Protein AF-A0A9R1PZM8-F1 (afdb_monomer)

Mean predicted aligned error: 14.36 Å

Organism: Triticum turgidum subsp. durum (NCBI:txid4567)

Sequence (333 aa):
MCWVMAWSGLAPRVSGGEEGGKGEPVLLPDVSHLVLSALVSAGAVADDEGVWGWEVSGAGKGVSVQEFTSWVISTVPGLGNCLSRYVQDRFRSSEVDPAKESSVSTGNTTFDTSDAYLLTRGRAWSISLSVRNTLSEKFLSASVIGMDTEDLLYRSSLHGKGLSRFWSCVEGYKGPALILLSAFSNSGSENVDAGRKWGIGVLTEDGFENKDTFYGSSGFLCATYPIFRMLLPSGKEKNIMYCHLHTQLKTYEATPKPLGLAFGGSIGNERIFIDEDFSKVTVRHHAVDKTYQNGSLIPNQIDLAAFGNWEDSPEKMMMDMVSDPNKARREER

Secondary structure (DSSP, 8-state):
-HHHHHHHHHS-------S---PPP--PPP-HHHHHHHHHHTTSS-SHHHHHS--TTS---PPPHHHHHHHHHHH-THHHHHHHHHHHHHHHHHHS-S---------------TT--SS-HHHHHHHHHH--STHHHHHHHHHHH---GGG----HHHH-SSHHHHHHHHTT--S-EEEEEEEE---SSS-GGG--EEEEEEEESS----EEEEE-S-EEEEEEESS-EEE-B-SS----EEEE---S--PPPSSPPPPEEEEEEETTEEEEEEETTSS-EEE--GGG-SSB-S--SSTT---TTTTTTGGG-HHHHHHHHHH-TTSS-----

pLDDT: mean 71.75, std 19.59, range [30.05, 96.0]

InterPro domains:
  IPR006571 TLDc domain [PF07534] (147-299)
  IPR006571 TLDc domain [SM00584] (126-308)

Foldseek 3Di:
DLLVLVCVLVDDPPPDDDDDDDDDDDDDFDQQQVLLQLCVQQCQQPALVSLLPDDPPDDTDDDDPVSSVVCCVVFQVQVVVSVVVSVVSVVVVVVDDPDDDDDDDDDDDDDDDDPPDLLTLNLLQSVLRRDDDPCSVVSPVCSRRNDDPVLDQDDCVVQNFFDVSSCVRQPPPFAKDKDKDKDFDPDVDPPPVPTDIWMKMKIFGTGADADLAADGDFMWIWTRPPHTGIWGFLPPDRRAKHAHADDPDDDDDPDDFFHFIAGFADGVQGCWTAHGRSPDIDHAACVRGNGIDHDDNDRPNDPCVVVVPVVPDVVVVVVCCVVDVPPPDDDDD

Structure (mmCIF, N/CA/C/O backbone):
data_AF-A0A9R1PZM8-F1
#
_entry.id   AF-A0A9R1PZM8-F1
#
loop_
_atom_site.group_PDB
_atom_site.id
_atom_site.type_symbol
_atom_site.label_atom_id
_atom_site.label_alt_id
_atom_site.label_comp_id
_atom_site.label_asym_id
_atom_site.label_entity_id
_atom_site.label_seq_id
_atom_site.pdbx_PDB_ins_code
_atom_site.Cartn_x
_atom_site.Cartn_y
_atom_site.Cartn_z
_atom_site.occupancy
_atom_site.B_iso_or_equiv
_atom_site.auth_seq_id
_atom_site.auth_comp_id
_atom_site.auth_asym_id
_atom_site.auth_atom_id
_atom_site.pdbx_PDB_model_num
ATOM 1 N N . MET A 1 1 ? 16.767 3.867 -14.899 1.00 47.88 1 MET A N 1
ATOM 2 C CA . MET A 1 1 ? 16.846 5.298 -15.276 1.00 47.88 1 MET A CA 1
ATOM 3 C C . MET A 1 1 ? 16.933 6.184 -14.035 1.00 47.88 1 MET A C 1
ATOM 5 O O . MET A 1 1 ? 18.047 6.498 -13.668 1.00 47.88 1 MET A O 1
ATOM 9 N N . CYS A 1 2 ? 15.851 6.532 -13.320 1.00 48.88 2 CYS A N 1
ATOM 10 C CA . CYS A 1 2 ? 15.901 7.526 -12.220 1.00 48.88 2 CYS A CA 1
ATOM 11 C C . CYS A 1 2 ? 16.798 7.160 -11.037 1.00 48.88 2 CYS A C 1
ATOM 13 O O . CYS A 1 2 ? 17.415 8.041 -10.455 1.00 48.88 2 CYS A O 1
ATOM 15 N N . TRP A 1 3 ? 16.925 5.870 -10.734 1.00 48.16 3 TRP A N 1
ATOM 16 C CA . TRP A 1 3 ? 17.871 5.395 -9.731 1.00 48.16 3 TRP A CA 1
ATOM 17 C C . TRP A 1 3 ? 19.327 5.511 -10.200 1.00 48.16 3 TRP A C 1
ATOM 19 O O . TRP A 1 3 ? 20.117 6.127 -9.507 1.00 48.16 3 TRP A O 1
ATOM 29 N N . VAL A 1 4 ? 19.667 5.037 -11.411 1.00 52.88 4 VAL A N 1
ATOM 30 C CA . VAL A 1 4 ? 21.004 5.225 -12.033 1.00 52.88 4 VAL A CA 1
ATOM 31 C C . VAL A 1 4 ? 21.375 6.707 -12.073 1.00 52.88 4 VAL A C 1
ATOM 33 O O . VAL A 1 4 ? 22.506 7.089 -11.798 1.00 52.88 4 VAL A O 1
ATOM 36 N N . MET A 1 5 ? 20.384 7.540 -12.368 1.00 53.31 5 MET A N 1
ATOM 37 C CA . MET A 1 5 ? 20.487 8.985 -12.413 1.00 53.31 5 MET A CA 1
ATOM 38 C C . MET A 1 5 ? 20.754 9.606 -11.027 1.00 53.31 5 MET A C 1
ATOM 40 O O . MET A 1 5 ? 21.724 10.348 -10.892 1.00 53.31 5 MET A O 1
ATOM 44 N N . ALA A 1 6 ? 19.989 9.243 -9.991 1.00 50.91 6 ALA A N 1
ATOM 45 C CA . ALA A 1 6 ? 20.224 9.675 -8.607 1.00 50.91 6 ALA A CA 1
ATOM 46 C C . ALA A 1 6 ? 21.574 9.177 -8.061 1.00 50.91 6 ALA A C 1
ATOM 48 O O . ALA A 1 6 ? 22.332 9.946 -7.478 1.00 50.91 6 ALA A O 1
ATOM 49 N N . TRP A 1 7 ? 21.922 7.914 -8.323 1.00 50.91 7 TRP A N 1
ATOM 50 C CA . TRP A 1 7 ? 23.199 7.317 -7.927 1.00 50.91 7 TRP A CA 1
ATOM 51 C C . TRP A 1 7 ? 24.385 8.004 -8.601 1.00 50.91 7 TRP A C 1
ATOM 53 O O . TRP A 1 7 ? 25.382 8.282 -7.952 1.00 50.91 7 TRP A O 1
ATOM 63 N N . SER A 1 8 ? 24.280 8.347 -9.887 1.00 51.22 8 SER A N 1
ATOM 64 C CA . SER A 1 8 ? 25.345 9.075 -10.589 1.00 51.22 8 SER A CA 1
ATOM 65 C C . SER A 1 8 ? 25.492 10.544 -10.167 1.00 51.22 8 SER A C 1
ATOM 67 O O . SER A 1 8 ? 26.524 11.145 -10.459 1.00 51.22 8 SER A O 1
ATOM 69 N N . GLY A 1 9 ? 24.481 11.118 -9.502 1.00 47.72 9 GLY A N 1
ATOM 70 C CA . GLY A 1 9 ? 24.574 12.420 -8.834 1.00 47.72 9 GLY A CA 1
ATOM 71 C C . GLY A 1 9 ? 25.148 12.332 -7.414 1.00 47.72 9 GLY A C 1
ATOM 72 O O . GLY A 1 9 ? 25.795 13.272 -6.968 1.00 47.72 9 GLY A O 1
ATOM 73 N N . LEU A 1 10 ? 24.942 11.202 -6.725 1.00 46.09 10 LEU A N 1
ATOM 74 C CA . LEU A 1 10 ? 25.395 10.947 -5.348 1.00 46.09 10 LEU A CA 1
ATOM 75 C C . LEU A 1 10 ? 26.778 10.281 -5.253 1.00 46.09 10 LEU A C 1
ATOM 77 O O . LEU A 1 10 ? 27.426 10.368 -4.212 1.00 46.09 10 LEU A O 1
ATOM 81 N N . ALA A 1 11 ? 27.233 9.596 -6.302 1.00 44.19 11 ALA A N 1
ATOM 82 C CA . ALA A 1 11 ? 28.528 8.929 -6.305 1.00 44.19 11 ALA A CA 1
ATOM 83 C C . ALA A 1 11 ? 29.663 9.972 -6.298 1.00 44.19 11 ALA A C 1
ATOM 85 O O . ALA A 1 11 ? 29.703 10.826 -7.193 1.00 44.19 11 ALA A O 1
ATOM 86 N N . PRO A 1 12 ? 30.627 9.897 -5.357 1.00 41.94 12 PRO A N 1
ATOM 87 C CA . PRO A 1 12 ? 31.862 10.658 -5.470 1.00 41.94 12 PRO A CA 1
ATOM 88 C C . PRO A 1 12 ? 32.489 10.317 -6.818 1.00 41.94 12 PRO A C 1
ATOM 90 O O . PRO A 1 12 ? 32.589 9.138 -7.170 1.00 41.94 12 PRO A O 1
ATOM 93 N N . ARG A 1 13 ? 32.890 11.329 -7.597 1.00 43.88 13 ARG A N 1
ATOM 94 C CA . ARG A 1 13 ? 33.673 11.093 -8.812 1.00 43.88 13 ARG A CA 1
ATOM 95 C C . ARG A 1 13 ? 34.907 10.299 -8.390 1.00 43.88 13 ARG A C 1
ATOM 97 O O . ARG A 1 13 ? 35.816 10.866 -7.793 1.00 43.88 13 ARG A O 1
ATOM 104 N N . VAL A 1 14 ? 34.930 8.999 -8.677 1.00 38.12 14 VAL A N 1
ATOM 105 C CA . VAL A 1 14 ? 36.153 8.203 -8.615 1.00 38.12 14 VAL A CA 1
ATOM 106 C C . VAL A 1 14 ? 37.028 8.759 -9.730 1.00 38.12 14 VAL A C 1
ATOM 108 O O . VAL A 1 14 ? 36.908 8.380 -10.894 1.00 38.12 14 VAL A O 1
ATOM 111 N N . SER A 1 15 ? 37.818 9.778 -9.397 1.00 34.88 15 SER A N 1
ATOM 112 C CA . SER A 1 15 ? 38.876 10.274 -10.258 1.00 34.88 15 SER A CA 1
ATOM 113 C C . SER A 1 15 ? 39.842 9.119 -10.456 1.00 34.88 15 SER A C 1
ATOM 115 O O . SER A 1 15 ? 40.374 8.590 -9.480 1.00 34.88 15 SER A O 1
ATOM 117 N N . GLY A 1 16 ? 39.999 8.698 -11.710 1.00 40.53 16 GLY A N 1
ATOM 118 C CA . GLY A 1 16 ? 40.893 7.616 -12.087 1.00 40.53 16 GLY A CA 1
ATOM 119 C C . GLY A 1 16 ? 42.282 7.817 -11.488 1.00 40.53 16 GLY A C 1
ATOM 120 O O . GLY A 1 16 ? 42.862 8.895 -11.594 1.00 40.53 16 GLY A O 1
ATOM 121 N N . GLY A 1 17 ? 42.777 6.767 -10.845 1.00 32.06 17 GLY A N 1
ATOM 122 C CA . GLY A 1 17 ? 44.065 6.761 -10.176 1.00 32.06 17 GLY A CA 1
ATOM 123 C C . GLY A 1 17 ? 44.307 5.420 -9.501 1.00 32.06 17 GLY A C 1
ATOM 124 O O . GLY A 1 17 ? 44.038 5.273 -8.319 1.00 32.06 17 GLY A O 1
ATOM 125 N N . GLU A 1 18 ? 44.825 4.493 -10.300 1.00 33.50 18 GLU A N 1
ATOM 126 C CA . GLU A 1 18 ? 45.630 3.334 -9.902 1.00 33.50 18 GLU A CA 1
ATOM 127 C C . GLU A 1 18 ? 44.960 2.087 -9.300 1.00 33.50 18 GLU A C 1
ATOM 129 O O . GLU A 1 18 ? 43.907 2.077 -8.668 1.00 33.50 18 GLU A O 1
ATOM 134 N N . GLU A 1 19 ? 45.615 0.989 -9.662 1.00 42.97 19 GLU A N 1
ATOM 135 C CA . GLU A 1 19 ? 45.265 -0.415 -9.561 1.00 42.97 19 GLU A CA 1
ATOM 136 C C . GLU A 1 19 ? 45.014 -0.884 -8.121 1.00 42.97 19 GLU A C 1
ATOM 138 O O . GLU A 1 19 ? 45.763 -0.565 -7.202 1.00 42.97 19 GLU A O 1
ATOM 143 N N . GLY A 1 20 ? 44.014 -1.756 -7.944 1.00 37.19 20 GLY A N 1
ATOM 144 C CA . GLY A 1 20 ? 43.933 -2.617 -6.760 1.00 37.19 20 GLY A CA 1
ATOM 145 C C . GLY A 1 20 ? 42.843 -2.271 -5.747 1.00 37.19 20 GLY A C 1
ATOM 146 O O . GLY A 1 20 ? 43.122 -2.083 -4.570 1.00 37.19 20 GLY A O 1
ATOM 147 N N . GLY A 1 21 ? 41.576 -2.287 -6.157 1.00 32.31 21 GLY A N 1
ATOM 148 C CA . GLY A 1 21 ? 40.455 -2.310 -5.218 1.00 32.31 21 GLY A CA 1
ATOM 149 C C . GLY A 1 21 ? 39.242 -2.961 -5.859 1.00 32.31 21 GLY A C 1
ATOM 150 O O . GLY A 1 21 ? 38.737 -2.462 -6.860 1.00 32.31 21 GLY A O 1
ATOM 151 N N . LYS A 1 22 ? 38.781 -4.096 -5.319 1.00 37.44 22 LYS A N 1
ATOM 152 C CA . LYS A 1 22 ? 37.496 -4.703 -5.691 1.00 37.44 22 LYS A CA 1
ATOM 153 C C . LYS A 1 22 ? 36.395 -3.677 -5.406 1.00 37.44 22 LYS A C 1
ATOM 155 O O . LYS A 1 22 ? 35.986 -3.540 -4.259 1.00 37.44 22 LYS A O 1
ATOM 160 N N . GLY A 1 23 ? 35.963 -2.939 -6.426 1.00 39.03 23 GLY A N 1
ATOM 161 C CA . GLY A 1 23 ? 34.798 -2.068 -6.322 1.00 39.03 23 GLY A CA 1
ATOM 162 C C . GLY A 1 23 ? 33.595 -2.906 -5.900 1.00 39.03 23 GLY A C 1
ATOM 163 O O . GLY A 1 23 ? 33.345 -3.958 -6.495 1.00 39.03 23 GLY A O 1
ATOM 164 N N . GLU A 1 24 ? 32.898 -2.485 -4.844 1.00 41.06 24 GLU A N 1
ATOM 165 C CA . GLU A 1 24 ? 31.674 -3.158 -4.415 1.00 41.06 24 GLU A CA 1
ATOM 166 C C . GLU A 1 24 ? 30.661 -3.194 -5.573 1.00 41.06 24 GLU A C 1
ATOM 168 O O . GLU A 1 24 ? 30.535 -2.213 -6.316 1.00 41.06 24 GLU A O 1
ATOM 173 N N . PRO A 1 25 ? 29.944 -4.315 -5.767 1.00 47.78 25 PRO A N 1
ATOM 174 C CA . PRO A 1 25 ? 28.960 -4.417 -6.830 1.00 47.78 25 PRO A CA 1
ATOM 175 C C . PRO A 1 25 ? 27.839 -3.400 -6.598 1.00 47.78 25 PRO A C 1
ATOM 177 O O . PRO A 1 25 ? 27.212 -3.360 -5.540 1.00 47.78 25 PRO A O 1
ATOM 180 N N . VAL A 1 26 ? 27.568 -2.584 -7.616 1.00 52.62 26 VAL A N 1
ATOM 181 C CA . VAL A 1 26 ? 26.428 -1.663 -7.630 1.00 52.62 26 VAL A CA 1
ATOM 182 C C . VAL A 1 26 ? 25.138 -2.489 -7.576 1.00 52.62 26 VAL A C 1
ATOM 184 O O . VAL A 1 26 ? 24.745 -3.109 -8.562 1.00 52.62 26 VAL A O 1
ATOM 187 N N . LEU A 1 27 ? 24.480 -2.513 -6.415 1.00 54.06 27 LEU A N 1
ATOM 188 C CA . LEU A 1 27 ? 23.208 -3.210 -6.200 1.00 54.06 27 LEU A CA 1
ATOM 189 C C . LEU A 1 27 ? 22.055 -2.410 -6.817 1.00 54.06 27 LEU A C 1
ATOM 191 O O . LEU A 1 27 ? 21.575 -1.440 -6.226 1.00 54.06 27 LEU A O 1
ATOM 195 N N . LEU A 1 28 ? 21.617 -2.824 -8.007 1.00 58.38 28 LEU A N 1
ATOM 196 C CA . LEU A 1 28 ? 20.450 -2.261 -8.685 1.00 58.38 28 LEU A CA 1
ATOM 197 C C . LEU A 1 28 ? 19.161 -2.636 -7.931 1.00 58.38 28 LEU A C 1
ATOM 199 O O . LEU A 1 28 ? 19.009 -3.791 -7.533 1.00 58.38 28 LEU A O 1
ATOM 203 N N . PRO A 1 29 ? 18.210 -1.702 -7.741 1.00 65.81 29 PRO A N 1
ATOM 204 C CA . PRO A 1 29 ? 16.920 -2.028 -7.156 1.00 65.81 29 PRO A CA 1
ATOM 205 C C . PRO A 1 29 ? 16.166 -2.975 -8.087 1.00 65.81 29 PRO A C 1
ATOM 207 O O . PRO A 1 29 ? 16.134 -2.765 -9.301 1.00 65.81 29 PRO A O 1
ATOM 210 N N . ASP A 1 30 ? 15.517 -3.981 -7.510 1.00 71.69 30 ASP A N 1
ATOM 211 C CA . ASP A 1 30 ? 14.616 -4.847 -8.259 1.00 71.69 30 ASP A CA 1
ATOM 212 C C . ASP A 1 30 ? 13.400 -4.043 -8.746 1.00 71.69 30 ASP A C 1
ATOM 214 O O . ASP A 1 30 ? 12.635 -3.494 -7.954 1.00 71.69 30 ASP A O 1
ATOM 218 N N . VAL A 1 31 ? 13.249 -3.935 -10.063 1.00 74.56 31 VAL A N 1
ATOM 219 C CA . VAL A 1 31 ? 12.146 -3.219 -10.724 1.00 74.56 31 VAL A CA 1
ATOM 220 C C . VAL A 1 31 ? 11.196 -4.171 -11.445 1.00 74.56 31 VAL A C 1
ATOM 222 O O . VAL A 1 31 ? 10.343 -3.722 -12.212 1.00 74.56 31 VAL A O 1
ATOM 225 N N . SER A 1 32 ? 11.330 -5.477 -11.209 1.00 75.75 32 SER A N 1
ATOM 226 C CA . SER A 1 32 ? 10.554 -6.523 -11.878 1.00 75.75 32 SER A CA 1
ATOM 227 C C . SER A 1 32 ? 9.051 -6.308 -11.720 1.00 75.75 32 SER A C 1
ATOM 229 O O . SER A 1 32 ? 8.307 -6.421 -12.689 1.00 75.75 32 SER A O 1
ATOM 231 N N . HIS A 1 33 ? 8.604 -5.877 -10.539 1.00 80.19 33 HIS A N 1
ATOM 232 C CA . HIS A 1 33 ? 7.199 -5.571 -10.249 1.00 80.19 33 HIS A CA 1
ATOM 233 C C . HIS A 1 33 ? 6.652 -4.379 -11.048 1.00 80.19 33 HIS A C 1
ATOM 235 O O . HIS A 1 33 ? 5.470 -4.369 -11.383 1.00 80.19 33 HIS A O 1
ATOM 241 N N . LEU A 1 34 ? 7.484 -3.388 -11.390 1.00 78.38 34 LEU A N 1
ATOM 242 C CA . LEU A 1 34 ? 7.092 -2.272 -12.263 1.00 78.38 34 LEU A CA 1
ATOM 243 C C . LEU A 1 34 ? 7.038 -2.693 -13.733 1.00 78.38 34 LEU A C 1
ATOM 245 O O . LEU A 1 34 ? 6.118 -2.306 -14.451 1.00 78.38 34 LEU A O 1
ATOM 249 N N . VAL A 1 35 ? 8.019 -3.482 -14.179 1.00 76.94 35 VAL A N 1
ATOM 250 C CA . VAL A 1 35 ? 8.056 -4.014 -15.549 1.00 76.94 35 VAL A CA 1
ATOM 251 C C . VAL A 1 35 ? 6.848 -4.917 -15.790 1.00 76.94 35 VAL A C 1
ATOM 253 O O . VAL A 1 35 ? 6.144 -4.745 -16.785 1.00 76.94 35 VAL A O 1
ATOM 256 N N . LEU A 1 36 ? 6.554 -5.809 -14.843 1.00 78.62 36 LEU A N 1
ATOM 257 C CA . LEU A 1 36 ? 5.384 -6.675 -14.883 1.00 78.62 36 LEU A CA 1
ATOM 258 C C . LEU A 1 36 ? 4.082 -5.866 -14.887 1.00 78.62 36 LEU A C 1
ATOM 260 O O . LEU A 1 36 ? 3.194 -6.153 -15.684 1.00 78.62 36 LEU A O 1
ATOM 264 N N . SER A 1 37 ? 3.976 -4.801 -14.084 1.00 82.00 37 SER A N 1
ATOM 265 C CA . SER A 1 37 ? 2.813 -3.903 -14.143 1.00 82.00 37 SER A CA 1
ATOM 266 C C . SER A 1 37 ? 2.611 -3.257 -15.510 1.00 82.00 37 SER A C 1
ATOM 268 O O . SER A 1 37 ? 1.472 -3.153 -15.970 1.00 82.00 37 SER A O 1
ATOM 270 N N . ALA A 1 38 ? 3.690 -2.822 -16.164 1.00 78.44 38 ALA A N 1
ATOM 271 C CA . ALA A 1 38 ? 3.611 -2.235 -17.496 1.00 78.44 38 ALA A CA 1
ATOM 272 C C . ALA A 1 38 ? 3.176 -3.273 -18.544 1.00 78.44 38 ALA A C 1
ATOM 274 O O . ALA A 1 38 ? 2.326 -2.977 -19.381 1.00 78.44 38 ALA A O 1
ATOM 275 N N . LEU A 1 39 ? 3.703 -4.500 -18.459 1.00 76.94 39 LEU A N 1
ATOM 276 C CA . LEU A 1 39 ? 3.314 -5.629 -19.311 1.00 76.94 39 LEU A CA 1
ATOM 277 C C . LEU A 1 39 ? 1.829 -5.985 -19.154 1.00 76.94 39 LEU A C 1
ATOM 279 O O . LEU A 1 39 ? 1.123 -6.122 -20.153 1.00 76.94 39 LEU A O 1
ATOM 283 N N . VAL A 1 40 ? 1.343 -6.080 -17.913 1.00 80.06 40 VAL A N 1
ATOM 284 C CA . VAL A 1 40 ? -0.076 -6.329 -17.612 1.00 80.06 40 VAL A CA 1
ATOM 285 C C . VAL A 1 40 ? -0.946 -5.197 -18.162 1.00 80.06 40 VAL A C 1
ATOM 287 O O . VAL A 1 40 ? -1.962 -5.452 -18.802 1.00 80.06 40 VAL A O 1
ATOM 290 N N . SER A 1 41 ? -0.539 -3.935 -17.988 1.00 78.50 41 SER A N 1
ATOM 291 C CA . SER A 1 41 ? -1.303 -2.796 -18.512 1.00 78.50 41 SER A CA 1
ATOM 292 C C . SER A 1 41 ? -1.323 -2.718 -20.040 1.00 78.50 41 SER A C 1
ATOM 294 O O . SER A 1 41 ? -2.271 -2.166 -20.594 1.00 78.50 41 SER A O 1
ATOM 296 N N . ALA A 1 42 ? -0.294 -3.232 -20.713 1.00 73.94 42 ALA A N 1
ATOM 297 C CA . ALA A 1 42 ? -0.226 -3.313 -22.170 1.00 73.94 42 ALA A CA 1
ATOM 298 C C . ALA A 1 42 ? -0.962 -4.546 -22.737 1.00 73.94 42 ALA A C 1
ATOM 300 O O . ALA A 1 42 ? -0.970 -4.753 -23.948 1.00 73.94 42 ALA A O 1
ATOM 301 N N . GLY A 1 43 ? -1.548 -5.394 -21.881 1.00 73.00 43 GLY A N 1
ATOM 302 C CA . GLY A 1 43 ? -2.177 -6.652 -22.293 1.00 73.00 43 GLY A CA 1
ATOM 303 C C . GLY A 1 43 ? -1.182 -7.699 -22.808 1.00 73.00 43 GLY A C 1
ATOM 304 O O . GLY A 1 43 ? -1.579 -8.644 -23.485 1.00 73.00 43 GLY A O 1
ATOM 305 N N . ALA A 1 44 ? 0.114 -7.534 -22.521 1.00 69.44 44 ALA A N 1
ATOM 306 C CA . ALA A 1 44 ? 1.153 -8.497 -22.882 1.00 69.44 44 ALA A CA 1
ATOM 307 C C . ALA A 1 44 ? 1.161 -9.722 -21.951 1.00 69.44 44 ALA A C 1
ATOM 309 O O . ALA A 1 44 ? 1.588 -10.799 -22.360 1.00 69.44 44 ALA A O 1
ATOM 310 N N . VAL A 1 45 ? 0.664 -9.554 -20.722 1.00 66.25 45 VAL A N 1
ATOM 311 C CA . VAL A 1 45 ? 0.355 -10.634 -19.777 1.00 66.25 45 VAL A CA 1
ATOM 312 C C . VAL A 1 45 ? -1.164 -10.678 -19.647 1.00 66.25 45 VAL A C 1
ATOM 314 O O . VAL A 1 45 ? -1.767 -9.729 -19.148 1.00 66.25 45 VAL A O 1
ATOM 317 N N . ALA A 1 46 ? -1.766 -11.729 -20.205 1.00 59.56 46 ALA A N 1
ATOM 318 C CA . ALA A 1 46 ? -3.206 -11.797 -20.448 1.00 59.56 46 ALA A CA 1
ATOM 319 C C . ALA A 1 46 ? -4.016 -12.292 -19.241 1.00 59.56 46 ALA A C 1
ATOM 321 O O . ALA A 1 46 ? -5.184 -11.933 -19.114 1.00 59.56 46 ALA A O 1
ATOM 322 N N . ASP A 1 47 ? -3.418 -13.100 -18.365 1.00 66.69 47 ASP A N 1
ATOM 323 C CA . ASP A 1 47 ? -4.101 -13.738 -17.244 1.00 66.69 47 ASP A CA 1
ATOM 324 C C . ASP A 1 47 ? -3.281 -13.696 -15.947 1.00 66.69 47 ASP A C 1
ATOM 326 O O . ASP A 1 47 ? -2.078 -13.420 -15.930 1.00 66.69 47 ASP A O 1
ATOM 330 N N . ASP A 1 48 ? -3.965 -13.952 -14.830 1.00 67.06 48 ASP A N 1
ATOM 331 C CA . ASP A 1 48 ? -3.341 -13.998 -13.511 1.00 67.06 48 ASP A CA 1
ATOM 332 C C . ASP A 1 48 ? -2.280 -15.109 -13.427 1.00 67.06 48 ASP A C 1
ATOM 334 O O . ASP A 1 48 ? -1.257 -14.916 -12.778 1.00 67.06 48 ASP A O 1
ATOM 338 N N . GLU A 1 49 ? -2.464 -16.239 -14.119 1.00 66.31 49 GLU A N 1
ATOM 339 C CA . GLU A 1 49 ? -1.448 -17.298 -14.241 1.00 66.31 49 GLU A CA 1
ATOM 340 C C . GLU A 1 49 ? -0.139 -16.764 -14.836 1.00 66.31 49 GLU A C 1
ATOM 342 O O . GLU A 1 49 ? 0.939 -17.020 -14.296 1.00 66.31 49 GLU A O 1
ATOM 347 N N . GLY A 1 50 ? -0.226 -15.938 -15.880 1.00 65.94 50 GLY A N 1
ATOM 348 C CA . GLY A 1 50 ? 0.911 -15.257 -16.480 1.00 65.94 50 GLY A CA 1
ATOM 349 C C . GLY A 1 50 ? 1.580 -14.241 -15.555 1.00 65.94 50 GLY A C 1
ATOM 350 O O . GLY A 1 50 ? 2.779 -14.018 -15.687 1.00 65.94 50 GLY A O 1
ATOM 351 N N . VAL A 1 51 ? 0.863 -13.657 -14.587 1.00 72.62 51 VAL A N 1
ATOM 352 C CA . VAL A 1 51 ? 1.458 -12.774 -13.563 1.00 72.62 51 VAL A CA 1
ATOM 353 C C . VAL A 1 51 ? 2.341 -13.567 -12.597 1.00 72.62 51 VAL A C 1
ATOM 355 O O . VAL A 1 51 ? 3.390 -13.078 -12.181 1.00 72.62 51 VAL A O 1
ATOM 358 N N . TRP A 1 52 ? 1.935 -14.787 -12.238 1.00 70.19 52 TRP A N 1
ATOM 359 C CA . TRP A 1 52 ? 2.667 -15.637 -11.291 1.00 70.19 52 TRP A CA 1
ATOM 360 C C . TRP A 1 52 ? 3.757 -16.488 -11.946 1.00 70.19 52 TRP A C 1
ATOM 362 O O . TRP A 1 52 ? 4.744 -16.805 -11.290 1.00 70.19 52 TRP A O 1
ATOM 372 N N . GLY A 1 53 ? 3.590 -16.842 -13.221 1.00 60.31 53 GLY A N 1
ATOM 373 C CA . GL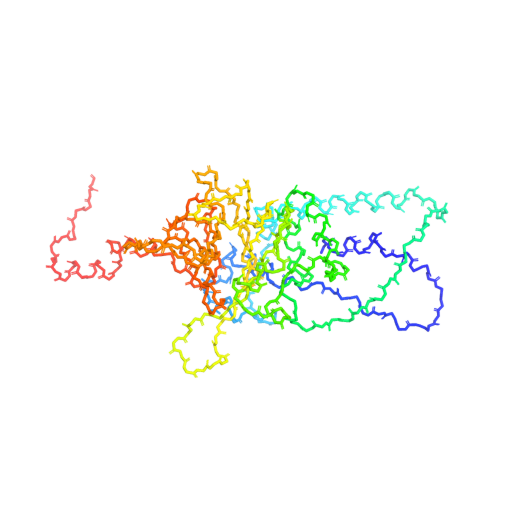Y A 1 53 ? 4.558 -17.604 -14.014 1.00 60.31 53 GLY A CA 1
ATOM 374 C C . GLY A 1 53 ? 5.565 -16.747 -14.785 1.00 60.31 53 GLY A C 1
ATOM 375 O O . GLY A 1 53 ? 6.321 -17.288 -15.591 1.00 60.31 53 GLY A O 1
ATOM 376 N N . TRP A 1 54 ? 5.566 -15.422 -14.597 1.00 63.44 54 TRP A N 1
ATOM 377 C CA . TRP A 1 54 ? 6.476 -14.541 -15.323 1.00 63.44 54 TRP A CA 1
ATOM 378 C C . TRP A 1 54 ? 7.915 -14.673 -14.814 1.00 63.44 54 TRP A C 1
ATOM 380 O O . TRP A 1 54 ? 8.250 -14.230 -13.715 1.00 63.44 54 TRP A O 1
ATOM 390 N N . GLU A 1 55 ? 8.783 -15.224 -15.660 1.00 56.38 55 GLU A N 1
ATOM 391 C CA . GLU A 1 55 ? 10.234 -15.150 -15.506 1.00 56.38 55 GLU A CA 1
ATOM 392 C C . GLU A 1 55 ? 10.812 -14.108 -16.469 1.00 56.38 55 GLU A C 1
ATOM 394 O O . GLU A 1 55 ? 10.468 -14.084 -17.651 1.00 56.38 55 GLU A O 1
ATOM 399 N N . VAL A 1 56 ? 11.762 -13.292 -15.997 1.00 50.81 56 VAL A N 1
ATOM 400 C CA . VAL A 1 56 ? 12.481 -12.289 -16.815 1.00 50.81 56 VAL A CA 1
ATOM 401 C C . VAL A 1 56 ? 13.146 -12.925 -18.055 1.00 50.81 56 VAL A C 1
ATOM 403 O O . VAL A 1 56 ? 13.334 -12.260 -19.072 1.00 50.81 56 VAL A O 1
ATOM 406 N N . SER A 1 57 ? 13.486 -14.217 -17.984 1.00 46.97 57 SER A N 1
ATOM 407 C CA . SER A 1 57 ? 14.101 -15.029 -19.045 1.00 46.97 57 SER A CA 1
ATOM 408 C C . SER A 1 57 ? 13.111 -15.676 -20.024 1.00 46.97 57 SER A C 1
ATOM 410 O O . SER A 1 57 ? 13.536 -16.157 -21.076 1.00 46.97 57 SER A O 1
ATOM 412 N N . GLY A 1 58 ? 11.815 -15.711 -19.703 1.00 46.50 58 GLY A N 1
ATOM 413 C CA . GLY A 1 58 ? 10.780 -16.358 -20.506 1.00 46.50 58 GLY A CA 1
ATOM 414 C C . GLY A 1 58 ? 10.150 -15.383 -21.497 1.00 46.50 58 GLY A C 1
ATOM 415 O O . GLY A 1 58 ? 9.580 -14.370 -21.108 1.00 46.50 58 GLY A O 1
ATOM 416 N N . ALA A 1 59 ? 10.259 -15.682 -22.790 1.00 44.59 59 ALA A N 1
ATOM 417 C CA . ALA A 1 59 ? 9.779 -14.872 -23.907 1.00 44.59 59 ALA A CA 1
ATOM 418 C C . ALA A 1 59 ? 8.297 -14.446 -23.788 1.00 44.59 59 ALA A C 1
ATOM 420 O O . ALA A 1 59 ? 7.393 -15.135 -24.254 1.00 44.59 59 ALA A O 1
ATOM 421 N N . GLY A 1 60 ? 8.054 -13.268 -23.211 1.00 52.31 60 GLY A N 1
ATOM 422 C CA . GLY A 1 60 ? 6.804 -12.526 -23.341 1.00 52.31 60 GLY A CA 1
ATOM 423 C C . GLY A 1 60 ? 6.859 -11.563 -24.528 1.00 52.31 60 GLY A C 1
ATOM 424 O O . GLY A 1 60 ? 7.927 -11.076 -24.907 1.00 52.31 60 GLY A O 1
ATOM 425 N N . LYS A 1 61 ? 5.699 -11.259 -25.116 1.00 59.22 61 LYS A N 1
ATOM 426 C CA . LYS A 1 61 ? 5.547 -10.176 -26.097 1.00 59.22 61 LYS A CA 1
ATOM 427 C C . LYS A 1 61 ? 6.060 -8.878 -25.455 1.00 59.22 61 LYS A C 1
ATOM 429 O O . LYS A 1 61 ? 5.498 -8.422 -24.464 1.00 59.22 61 LYS A O 1
ATOM 434 N N . GLY A 1 62 ? 7.159 -8.324 -25.964 1.00 58.81 62 GLY A N 1
ATOM 435 C CA . GLY A 1 62 ? 7.724 -7.082 -25.431 1.00 58.81 62 GLY A CA 1
ATOM 436 C C . GLY A 1 62 ? 6.720 -5.926 -25.513 1.00 58.81 62 GLY A C 1
ATOM 437 O O . GLY A 1 62 ? 5.899 -5.881 -26.427 1.00 58.81 62 GLY A O 1
ATOM 438 N N . VAL A 1 63 ? 6.795 -4.987 -24.569 1.00 65.94 63 VAL A N 1
ATOM 439 C CA . VAL A 1 63 ? 6.017 -3.736 -24.609 1.00 65.94 63 VAL A CA 1
ATOM 440 C C . VAL A 1 63 ? 6.755 -2.738 -25.493 1.00 65.94 63 VAL A C 1
ATOM 442 O O . VAL A 1 63 ? 7.975 -2.588 -25.371 1.00 65.94 63 VAL A O 1
ATOM 445 N N . SER A 1 64 ? 6.047 -2.035 -26.376 1.00 71.38 64 SER A N 1
ATOM 446 C CA . SER A 1 64 ? 6.671 -0.943 -27.123 1.00 71.38 64 SER A CA 1
ATOM 447 C C . SER A 1 64 ? 7.107 0.181 -26.172 1.00 71.38 64 SER A C 1
ATOM 449 O O . SER A 1 64 ? 6.491 0.434 -25.135 1.00 71.38 64 SER A O 1
ATOM 451 N N . VAL A 1 65 ? 8.159 0.921 -26.530 1.00 67.81 65 VAL A N 1
ATOM 452 C CA . VAL A 1 65 ? 8.636 2.061 -25.719 1.00 67.81 65 VAL A CA 1
ATOM 453 C C . VAL A 1 65 ? 7.521 3.089 -25.486 1.00 67.81 65 VAL A C 1
ATOM 455 O O . VAL A 1 65 ? 7.449 3.699 -24.418 1.00 67.81 65 VAL A O 1
ATOM 458 N N . GLN A 1 66 ? 6.632 3.261 -26.467 1.00 71.31 66 GLN A N 1
ATOM 459 C CA . GLN A 1 66 ? 5.488 4.165 -26.389 1.00 71.31 66 GLN A CA 1
ATOM 460 C C . GLN A 1 66 ? 4.455 3.705 -25.353 1.00 71.31 66 GLN A C 1
ATOM 462 O O . GLN A 1 66 ? 4.047 4.512 -24.519 1.00 71.31 66 GLN A O 1
ATOM 467 N N . GLU A 1 67 ? 4.058 2.431 -25.367 1.00 71.44 67 GLU A N 1
ATOM 468 C CA . GLU A 1 67 ? 3.121 1.862 -24.386 1.00 71.44 67 GLU A CA 1
ATOM 469 C C . GLU A 1 67 ? 3.697 1.927 -22.969 1.00 71.44 67 GLU A C 1
ATOM 471 O O . GLU A 1 67 ? 3.012 2.357 -22.042 1.00 71.44 67 GLU A O 1
ATOM 476 N N . PHE A 1 68 ? 4.984 1.604 -22.809 1.00 71.62 68 PHE A N 1
ATOM 477 C CA . PHE A 1 68 ? 5.666 1.708 -21.520 1.00 71.62 68 PHE A CA 1
ATOM 478 C C . PHE A 1 68 ? 5.693 3.155 -21.012 1.00 71.62 68 PHE A C 1
ATOM 480 O O . PHE A 1 68 ? 5.382 3.423 -19.854 1.00 71.62 68 PHE A O 1
ATOM 487 N N . THR A 1 69 ? 6.021 4.108 -21.886 1.00 69.12 69 THR A N 1
ATOM 488 C CA . THR A 1 69 ? 6.086 5.531 -21.533 1.00 69.12 69 THR A CA 1
ATOM 489 C C . THR A 1 69 ? 4.698 6.083 -21.198 1.00 69.12 69 THR A C 1
ATOM 491 O O . THR A 1 69 ? 4.553 6.828 -20.231 1.00 69.12 69 THR A O 1
ATOM 494 N N . SER A 1 70 ? 3.662 5.687 -21.943 1.00 75.31 70 SER A N 1
ATOM 495 C CA . SER A 1 70 ? 2.270 6.034 -21.639 1.00 75.31 70 SER A CA 1
ATOM 496 C C . SER A 1 70 ? 1.839 5.478 -20.277 1.00 75.31 70 SER A C 1
ATOM 498 O O . SER A 1 70 ? 1.305 6.223 -19.448 1.00 75.31 70 SER A O 1
ATOM 500 N N . TRP A 1 71 ? 2.163 4.212 -19.992 1.00 80.25 71 TRP A N 1
ATOM 501 C CA . TRP A 1 71 ? 1.896 3.597 -18.695 1.00 80.25 71 TRP A CA 1
ATOM 502 C C . TRP A 1 71 ? 2.597 4.342 -17.555 1.00 80.25 71 TRP A C 1
ATOM 504 O O . TRP A 1 71 ? 1.947 4.728 -16.583 1.00 80.25 71 TRP A O 1
ATOM 514 N N . VAL A 1 72 ? 3.890 4.635 -17.704 1.00 71.88 72 VAL A N 1
ATOM 515 C CA . VAL A 1 72 ? 4.671 5.407 -16.730 1.00 71.88 72 VAL A CA 1
ATOM 516 C C . VAL A 1 72 ? 4.029 6.766 -16.451 1.00 71.88 72 VAL A C 1
ATOM 518 O O . VAL A 1 72 ? 3.852 7.120 -15.291 1.00 71.88 72 VAL A O 1
ATOM 521 N N . ILE A 1 73 ? 3.659 7.529 -17.483 1.00 72.25 73 ILE A N 1
ATOM 522 C CA . ILE A 1 73 ? 3.060 8.862 -17.305 1.00 72.25 73 ILE A CA 1
ATOM 523 C C . ILE A 1 73 ? 1.728 8.766 -16.545 1.00 72.25 73 ILE A C 1
ATOM 525 O O . ILE A 1 73 ? 1.438 9.616 -15.704 1.00 72.25 73 ILE A O 1
ATOM 529 N N . SER A 1 74 ? 0.935 7.727 -16.819 1.00 72.31 74 SER A N 1
ATOM 530 C CA . SER A 1 74 ? -0.374 7.525 -16.185 1.00 72.31 74 SER A CA 1
ATOM 531 C C . SER A 1 74 ? -0.300 6.997 -14.745 1.00 72.31 74 SER A C 1
ATOM 533 O O . SER A 1 74 ? -1.107 7.398 -13.909 1.00 72.31 74 SER A O 1
ATOM 535 N N . THR A 1 75 ? 0.661 6.119 -14.443 1.00 70.50 75 THR A N 1
ATOM 536 C CA . THR A 1 75 ? 0.700 5.344 -13.189 1.00 70.50 75 THR A CA 1
ATOM 537 C C . THR A 1 75 ? 1.801 5.813 -12.239 1.00 70.50 75 THR A C 1
ATOM 539 O O . THR A 1 75 ? 1.662 5.713 -11.023 1.00 70.50 75 THR A O 1
ATOM 542 N N . VAL A 1 76 ? 2.900 6.339 -12.783 1.00 72.69 76 VAL A N 1
ATOM 543 C CA . VAL A 1 76 ? 4.146 6.648 -12.071 1.00 72.69 76 VAL A CA 1
ATOM 544 C C . VAL A 1 76 ? 4.653 8.042 -12.501 1.00 72.69 76 VAL A C 1
ATOM 546 O O . VAL A 1 76 ? 5.728 8.187 -13.094 1.00 72.69 76 VAL A O 1
ATOM 549 N N . PRO A 1 77 ? 3.873 9.112 -12.239 1.00 66.88 77 PRO A N 1
ATOM 550 C CA . PRO A 1 77 ? 4.111 10.440 -12.813 1.00 66.88 77 PRO A CA 1
ATOM 551 C C . PRO A 1 77 ? 5.446 11.067 -12.381 1.00 66.88 77 PRO A C 1
ATOM 553 O O . PRO A 1 77 ? 5.983 11.926 -13.079 1.00 66.88 77 PRO A O 1
ATOM 556 N N . GLY A 1 78 ? 6.012 10.637 -11.248 1.00 67.81 78 GLY A N 1
ATOM 557 C CA . GLY A 1 78 ? 7.294 11.117 -10.739 1.00 67.81 78 GLY A CA 1
ATOM 558 C C . GLY A 1 78 ? 8.497 10.751 -11.612 1.00 67.81 78 GLY A C 1
ATOM 559 O O . GLY A 1 78 ? 9.530 11.411 -11.503 1.00 67.81 78 GLY A O 1
ATOM 560 N N . LEU A 1 79 ? 8.384 9.770 -12.522 1.00 68.25 79 LEU A N 1
ATOM 561 C CA . LEU A 1 79 ? 9.512 9.362 -13.373 1.00 68.25 79 LEU A CA 1
ATOM 562 C C . LEU A 1 79 ? 10.001 10.508 -14.272 1.00 68.25 79 LEU A C 1
ATOM 564 O O . LEU A 1 79 ? 11.209 10.701 -14.422 1.00 68.25 79 LEU A O 1
ATOM 568 N N . GLY A 1 80 ? 9.074 11.302 -14.820 1.00 63.75 80 GLY A N 1
ATOM 569 C CA . GLY A 1 80 ? 9.409 12.475 -15.631 1.00 63.75 80 GLY A CA 1
ATOM 570 C C . GLY A 1 80 ? 10.197 13.518 -14.835 1.00 63.75 80 GLY A C 1
ATOM 571 O O . GLY A 1 80 ? 11.243 13.981 -15.285 1.00 63.75 80 GLY A O 1
ATOM 572 N N . ASN A 1 81 ? 9.763 13.805 -13.605 1.00 65.00 81 ASN A N 1
ATOM 573 C CA . ASN A 1 81 ? 10.432 14.762 -12.719 1.00 65.00 81 ASN A CA 1
ATOM 574 C C . ASN A 1 81 ? 11.849 14.313 -12.352 1.00 65.00 81 ASN A C 1
ATOM 576 O O . ASN A 1 81 ? 12.776 15.121 -12.337 1.00 65.00 81 ASN A O 1
ATOM 580 N N . CYS A 1 82 ? 12.037 13.021 -12.087 1.00 62.53 82 CYS A N 1
ATOM 581 C CA . CYS A 1 82 ? 13.355 12.474 -11.800 1.00 62.53 82 CYS A CA 1
ATOM 582 C C . CYS A 1 82 ? 14.310 12.567 -13.002 1.00 62.53 82 CYS A C 1
ATOM 584 O O . CYS A 1 82 ? 15.501 12.795 -12.804 1.00 62.53 82 CYS A O 1
ATOM 586 N N . LEU A 1 83 ? 13.816 12.411 -14.237 1.00 56.47 83 LEU A N 1
ATOM 587 C CA . LEU A 1 83 ? 14.616 12.629 -15.449 1.00 56.47 83 LEU A CA 1
ATOM 588 C C . LEU A 1 83 ? 15.012 14.100 -15.606 1.00 56.47 83 LEU A C 1
ATOM 590 O O . LEU A 1 83 ? 16.174 14.391 -15.877 1.00 56.47 83 LEU A O 1
ATOM 594 N N . SER A 1 84 ? 14.084 15.032 -15.385 1.00 56.28 84 SER A N 1
ATOM 595 C CA . SER A 1 84 ? 14.390 16.465 -15.436 1.00 56.28 84 SER A CA 1
ATOM 596 C C . SER A 1 84 ? 15.425 16.873 -14.387 1.00 56.28 84 SER A C 1
ATOM 598 O O . SER A 1 84 ? 16.383 17.563 -14.729 1.00 56.28 84 SER A O 1
ATOM 600 N N . ARG A 1 85 ? 15.276 16.410 -13.137 1.00 56.91 85 ARG A N 1
ATOM 601 C CA . ARG A 1 85 ? 16.241 16.682 -12.057 1.00 56.91 85 ARG A CA 1
ATOM 602 C C . ARG A 1 85 ? 17.620 16.118 -12.368 1.00 56.91 85 ARG A C 1
ATOM 604 O O . ARG A 1 85 ? 18.596 16.843 -12.271 1.00 56.91 85 ARG A O 1
ATOM 611 N N . TYR A 1 86 ? 17.694 14.878 -12.849 1.00 51.16 86 TYR A N 1
ATOM 612 C CA . TYR A 1 86 ? 18.959 14.294 -13.285 1.00 51.16 86 TYR A CA 1
ATOM 613 C C . TYR A 1 86 ? 19.685 15.149 -14.316 1.00 51.16 86 TYR A C 1
ATOM 615 O O . TYR A 1 86 ? 20.872 15.428 -14.186 1.00 51.16 86 TYR A O 1
ATOM 623 N N . VAL A 1 87 ? 18.965 15.548 -15.363 1.00 50.03 87 VAL A N 1
ATOM 624 C CA . VAL A 1 87 ? 19.536 16.341 -16.446 1.00 50.03 87 VAL A CA 1
ATOM 625 C C . VAL A 1 87 ? 20.013 17.693 -15.907 1.00 50.03 87 VAL A C 1
ATOM 627 O O . VAL A 1 87 ? 21.124 18.110 -16.225 1.00 50.03 87 VAL A O 1
ATOM 630 N N . GLN A 1 88 ? 19.233 18.338 -15.034 1.00 55.28 88 GLN A N 1
ATOM 631 C CA . GLN A 1 88 ? 19.616 19.589 -14.369 1.00 55.28 88 GLN A CA 1
ATOM 632 C C . GLN A 1 88 ? 20.865 19.436 -13.489 1.00 55.28 88 GLN A C 1
ATOM 634 O O . GLN A 1 88 ? 21.777 20.256 -13.593 1.00 55.28 88 GLN A O 1
ATOM 639 N N . ASP A 1 89 ? 20.940 18.386 -12.673 1.00 51.28 89 ASP A N 1
ATOM 640 C CA . ASP A 1 89 ? 22.091 18.110 -11.808 1.00 51.28 89 ASP A CA 1
ATOM 641 C C . ASP A 1 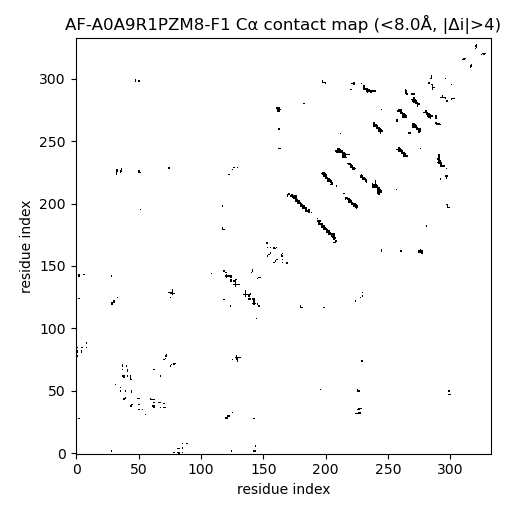89 ? 23.346 17.808 -12.637 1.00 51.28 89 ASP A C 1
ATOM 643 O O . ASP A 1 89 ? 24.439 18.272 -12.313 1.00 51.28 89 ASP A O 1
ATOM 647 N N . ARG A 1 90 ? 23.198 17.111 -13.773 1.00 48.69 90 ARG A N 1
ATOM 648 C CA . ARG A 1 90 ? 24.300 16.868 -14.713 1.00 48.69 90 ARG A CA 1
ATOM 649 C C . ARG A 1 90 ? 24.796 18.155 -15.359 1.00 48.69 90 ARG A C 1
ATOM 651 O O . ARG A 1 90 ? 26.007 18.354 -15.384 1.00 48.69 90 ARG A O 1
ATOM 658 N N . PHE A 1 91 ? 23.901 19.036 -15.806 1.00 53.25 91 PHE A N 1
ATOM 659 C CA . PHE A 1 91 ? 24.289 20.342 -16.346 1.00 53.25 91 PHE A CA 1
ATOM 660 C C . PHE A 1 91 ? 25.008 21.203 -15.302 1.00 53.25 91 PHE A C 1
ATOM 662 O O . PHE A 1 91 ? 26.096 21.698 -15.578 1.00 53.25 91 PHE A O 1
ATOM 669 N N . ARG A 1 92 ? 24.487 21.283 -14.071 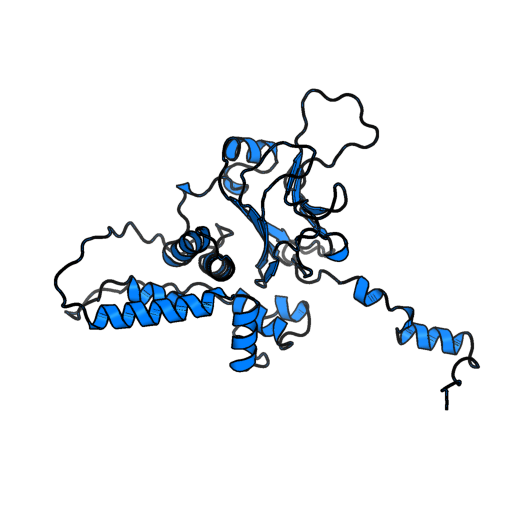1.00 52.00 92 ARG A N 1
ATOM 670 C CA . ARG A 1 92 ? 25.146 22.004 -12.968 1.00 52.00 92 ARG A CA 1
ATOM 671 C C . ARG A 1 92 ? 26.519 21.422 -12.627 1.00 52.00 92 ARG A C 1
ATOM 673 O O . ARG A 1 92 ? 27.470 22.164 -12.426 1.00 52.00 92 ARG A O 1
ATOM 680 N N . SER A 1 93 ? 26.661 20.095 -12.638 1.00 45.50 93 SER A N 1
ATOM 681 C CA . SER A 1 93 ? 27.947 19.419 -12.397 1.00 45.50 93 SER A CA 1
ATOM 682 C C . SER A 1 93 ? 28.984 19.604 -13.518 1.00 45.50 93 SER A C 1
ATOM 684 O O . SER A 1 93 ? 30.157 19.264 -13.336 1.00 45.50 93 SER A O 1
ATOM 686 N N . SER A 1 94 ? 28.555 20.093 -14.685 1.00 46.53 94 SER A N 1
ATOM 687 C CA . SER A 1 94 ? 29.427 20.484 -15.797 1.00 46.53 94 SER A CA 1
ATOM 688 C C . SER A 1 94 ? 29.855 21.953 -15.728 1.00 46.53 94 SER A C 1
ATOM 690 O O . SER A 1 94 ? 30.809 22.313 -16.407 1.00 46.53 94 SER A O 1
ATOM 692 N N . GLU A 1 95 ? 29.195 22.778 -14.908 1.00 46.59 95 GLU A N 1
ATOM 693 C CA . GLU A 1 95 ? 29.495 24.209 -14.731 1.00 46.59 95 GLU A CA 1
ATOM 694 C C . GLU A 1 95 ? 30.346 24.510 -13.481 1.00 46.59 95 GLU A C 1
ATOM 696 O O . GLU A 1 95 ? 30.891 25.605 -13.361 1.00 46.59 95 GLU A O 1
ATOM 701 N N . VAL A 1 96 ? 30.485 23.556 -12.552 1.00 41.88 96 VAL A N 1
ATOM 702 C CA . VAL A 1 96 ? 31.231 23.730 -11.293 1.00 41.88 96 VAL A CA 1
ATOM 703 C C . VAL A 1 96 ? 32.681 23.242 -11.429 1.00 41.88 96 VAL A C 1
ATOM 705 O O . VAL A 1 96 ? 32.929 22.064 -11.698 1.00 41.88 96 VAL A O 1
ATOM 708 N N . ASP A 1 97 ? 33.637 24.150 -11.199 1.00 41.44 97 ASP A N 1
ATOM 709 C CA . ASP A 1 97 ? 35.065 23.844 -11.035 1.00 41.44 97 ASP A CA 1
ATOM 710 C C . ASP A 1 97 ? 35.299 22.923 -9.816 1.00 41.44 97 ASP A C 1
ATOM 712 O O . ASP A 1 97 ? 34.613 23.058 -8.798 1.00 41.44 97 ASP A O 1
ATOM 716 N N . PRO A 1 98 ? 36.276 21.996 -9.859 1.00 45.53 98 PRO A N 1
ATOM 717 C CA . PRO A 1 98 ? 36.419 20.892 -8.906 1.00 45.53 98 PRO A CA 1
ATOM 718 C C . PRO A 1 98 ? 37.055 21.321 -7.571 1.00 45.53 98 PRO A C 1
ATOM 720 O O . PRO A 1 98 ? 38.022 20.721 -7.106 1.00 45.53 98 PRO A O 1
ATOM 723 N N . ALA A 1 99 ? 36.538 22.370 -6.935 1.00 45.28 99 ALA A N 1
ATOM 724 C CA . ALA A 1 99 ? 37.061 22.865 -5.670 1.00 45.28 99 ALA A CA 1
ATOM 725 C C . ALA A 1 99 ? 35.958 23.444 -4.779 1.00 45.28 99 ALA A C 1
ATOM 727 O O . ALA A 1 99 ? 35.908 24.652 -4.556 1.00 45.28 99 ALA A O 1
ATOM 728 N N . LYS A 1 100 ? 35.113 22.553 -4.245 1.00 42.94 100 LYS A N 1
ATOM 729 C CA . LYS A 1 100 ? 34.560 22.536 -2.872 1.00 42.94 100 LYS A CA 1
ATOM 730 C C . LYS A 1 100 ? 33.210 21.829 -2.868 1.00 42.94 100 LYS A C 1
ATOM 732 O O . LYS A 1 100 ? 32.327 22.231 -3.604 1.00 42.94 100 LYS A O 1
ATOM 737 N N . GLU A 1 101 ? 33.100 20.825 -2.001 1.00 32.28 101 GLU A N 1
ATOM 738 C CA . GLU A 1 101 ? 31.951 20.475 -1.139 1.00 32.28 101 GLU A CA 1
ATOM 739 C C . GLU A 1 101 ? 32.216 19.050 -0.626 1.00 32.28 101 GLU A C 1
ATOM 741 O O . GLU A 1 101 ? 32.294 18.091 -1.383 1.00 32.28 101 GLU A O 1
ATOM 746 N N . SER A 1 102 ? 32.828 18.942 0.553 1.00 32.84 102 SER A N 1
ATOM 747 C CA . SER A 1 102 ? 32.201 18.778 1.874 1.00 32.84 102 SER A CA 1
ATOM 748 C C . SER A 1 102 ? 31.523 17.420 2.058 1.00 32.84 102 SER A C 1
ATOM 750 O O . SER A 1 102 ? 30.496 17.105 1.470 1.00 32.84 102 SER A O 1
ATOM 752 N N . SER A 1 103 ? 32.166 16.657 2.935 1.00 37.09 103 SER A N 1
ATOM 753 C CA . SER A 1 103 ? 31.867 15.332 3.458 1.00 37.09 103 SER A CA 1
ATOM 754 C C . SER A 1 103 ? 30.394 15.033 3.741 1.00 37.09 103 SER A C 1
ATOM 756 O O . SER A 1 103 ? 29.776 15.694 4.575 1.00 37.09 103 SER A O 1
ATOM 758 N N . VAL A 1 104 ? 29.919 13.909 3.203 1.00 30.84 104 VAL A N 1
ATOM 759 C CA . VAL A 1 104 ? 28.905 13.0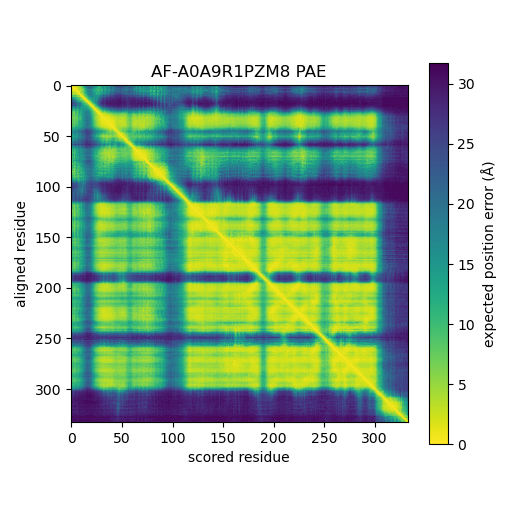81 3.861 1.00 30.84 104 VAL A CA 1
ATOM 760 C C . VAL A 1 104 ? 29.550 11.735 4.178 1.00 30.84 104 VAL A C 1
ATOM 762 O O . VAL A 1 104 ? 30.046 11.030 3.301 1.00 30.84 104 VAL A O 1
ATOM 765 N N . SER A 1 105 ? 29.605 11.438 5.473 1.00 31.70 105 SER A N 1
ATOM 766 C CA . SER A 1 105 ? 30.104 10.188 6.037 1.00 31.70 105 SER A CA 1
ATOM 767 C C . SER A 1 105 ? 29.328 9.001 5.463 1.00 31.70 105 SER A C 1
ATOM 769 O O . SER A 1 105 ? 28.110 8.923 5.607 1.00 31.70 105 SER A O 1
ATOM 771 N N . THR A 1 106 ? 30.039 8.082 4.811 1.00 36.88 106 THR A N 1
ATOM 772 C CA . THR A 1 106 ? 29.491 6.801 4.354 1.00 36.88 106 THR A CA 1
ATOM 773 C C . THR A 1 106 ? 29.551 5.821 5.521 1.00 36.88 106 THR A C 1
ATOM 775 O O . THR A 1 106 ? 30.587 5.218 5.790 1.00 36.88 106 THR A O 1
ATOM 778 N N . GLY A 1 107 ? 28.445 5.711 6.255 1.00 30.05 107 GLY A N 1
ATOM 779 C CA . GLY A 1 107 ? 28.246 4.664 7.250 1.00 30.05 107 GLY A CA 1
ATOM 780 C C . GLY A 1 107 ? 27.769 3.377 6.579 1.00 30.05 107 GLY A C 1
ATOM 781 O O . GLY A 1 107 ? 26.659 3.339 6.066 1.00 30.05 107 GLY A O 1
ATOM 782 N N . ASN A 1 108 ? 28.641 2.367 6.579 1.00 32.75 108 ASN A N 1
ATOM 783 C CA . ASN A 1 108 ? 28.438 0.933 6.339 1.00 32.75 108 ASN A CA 1
ATOM 784 C C . ASN A 1 108 ? 27.225 0.508 5.487 1.00 32.75 108 ASN A C 1
ATOM 786 O O . ASN A 1 108 ? 26.110 0.340 5.982 1.00 32.75 108 ASN A O 1
ATOM 790 N N . THR A 1 109 ? 27.504 0.179 4.223 1.00 36.84 109 THR A N 1
ATOM 791 C CA . THR A 1 109 ? 26.676 -0.672 3.364 1.00 36.84 109 THR A CA 1
ATOM 792 C C . THR A 1 109 ? 26.544 -2.058 3.994 1.00 36.84 109 THR A C 1
ATOM 794 O O . THR A 1 109 ? 27.377 -2.943 3.811 1.00 36.84 109 THR A O 1
ATOM 797 N N . THR A 1 110 ? 25.484 -2.270 4.774 1.00 34.62 110 THR A N 1
ATOM 798 C CA . THR A 1 110 ? 25.079 -3.634 5.113 1.00 34.62 110 THR A CA 1
ATOM 799 C C . THR A 1 110 ? 24.415 -4.250 3.892 1.00 34.62 110 THR A C 1
ATOM 801 O O . THR A 1 110 ? 23.451 -3.734 3.326 1.00 34.62 110 THR A O 1
ATOM 804 N N . PHE A 1 111 ? 25.056 -5.326 3.456 1.00 36.72 111 PHE A N 1
ATOM 805 C CA . PHE A 1 111 ? 24.730 -6.140 2.307 1.00 36.72 111 PHE A CA 1
ATOM 806 C C . PHE A 1 111 ? 23.276 -6.606 2.316 1.00 36.72 111 PHE A C 1
ATOM 808 O O . PHE A 1 111 ? 22.658 -6.797 3.365 1.00 36.72 111 PHE A O 1
ATOM 815 N N . ASP A 1 112 ? 22.788 -6.806 1.096 1.00 43.03 112 ASP A N 1
ATOM 816 C CA . ASP A 1 112 ? 21.556 -7.482 0.722 1.00 43.03 112 ASP A CA 1
ATOM 817 C C . ASP A 1 112 ? 21.200 -8.604 1.715 1.00 43.03 112 ASP A C 1
ATOM 819 O O . ASP A 1 112 ? 21.784 -9.688 1.713 1.00 43.03 112 ASP A O 1
ATOM 823 N N . THR A 1 113 ? 20.264 -8.320 2.618 1.00 36.22 113 THR A N 1
ATOM 824 C CA . THR A 1 113 ? 19.642 -9.328 3.474 1.00 36.22 113 THR A CA 1
ATOM 825 C C . THR A 1 113 ? 18.229 -9.544 2.962 1.00 36.22 113 THR A C 1
ATOM 827 O O . THR A 1 113 ? 17.268 -8.908 3.389 1.00 36.22 113 THR A O 1
ATOM 830 N N . SER A 1 114 ? 18.145 -10.445 1.982 1.00 40.91 114 SER A N 1
ATOM 831 C CA . SER A 1 114 ? 17.150 -11.519 1.929 1.00 40.91 114 SER A CA 1
ATOM 832 C C . SER A 1 114 ? 15.810 -11.196 2.594 1.00 40.91 114 SER A C 1
ATOM 834 O O . SER A 1 114 ? 15.707 -11.373 3.802 1.00 40.91 114 SER A O 1
ATOM 836 N N . ASP A 1 115 ? 14.785 -10.788 1.838 1.00 49.34 115 ASP A N 1
ATOM 837 C CA . ASP A 1 115 ? 13.350 -10.915 2.191 1.00 49.34 115 ASP A CA 1
ATOM 838 C C . ASP A 1 115 ? 12.873 -10.431 3.593 1.00 49.34 115 ASP A C 1
ATOM 840 O O . ASP A 1 115 ? 11.700 -10.584 3.940 1.00 49.34 115 ASP A O 1
ATOM 844 N N . ALA A 1 116 ? 13.733 -9.829 4.421 1.00 60.25 116 ALA A N 1
ATOM 845 C CA . ALA A 1 116 ? 13.483 -9.610 5.846 1.00 60.25 116 ALA A CA 1
ATOM 846 C C . ALA A 1 116 ? 12.596 -8.383 6.079 1.00 60.25 116 ALA A C 1
ATOM 848 O O . ALA A 1 116 ? 11.942 -8.252 7.118 1.00 60.25 116 ALA A O 1
ATOM 849 N N . TYR A 1 117 ? 12.564 -7.487 5.092 1.00 76.25 117 TYR A N 1
ATOM 850 C CA . TYR A 1 117 ? 11.779 -6.266 5.078 1.00 76.25 117 TYR A CA 1
ATOM 851 C C . TYR A 1 117 ? 10.846 -6.293 3.871 1.00 76.25 117 TYR A C 1
ATOM 853 O O . TYR A 1 117 ? 11.270 -6.499 2.735 1.00 76.25 117 TYR A O 1
ATOM 861 N N . LEU A 1 118 ? 9.562 -6.016 4.106 1.00 87.56 118 LEU A N 1
ATOM 862 C CA . LEU A 1 118 ? 8.597 -5.882 3.015 1.00 87.56 118 LEU A CA 1
ATOM 863 C C . LEU A 1 118 ? 8.866 -4.641 2.154 1.00 87.56 118 LEU A C 1
ATOM 865 O O . LEU A 1 118 ? 8.486 -4.633 0.983 1.00 87.56 118 LEU A O 1
ATOM 869 N N . LEU A 1 119 ? 9.524 -3.607 2.692 1.00 88.69 119 LEU A N 1
ATOM 870 C CA . LEU A 1 119 ? 9.952 -2.454 1.903 1.00 88.69 119 LEU A CA 1
ATOM 871 C C . LEU A 1 119 ? 11.334 -2.713 1.300 1.00 88.69 119 LEU A C 1
ATOM 873 O O . LEU A 1 119 ? 12.356 -2.376 1.890 1.00 88.69 119 LEU A O 1
ATOM 877 N N . THR A 1 120 ? 11.365 -3.303 0.109 1.00 85.81 120 THR A N 1
ATOM 878 C CA . THR A 1 120 ? 12.602 -3.414 -0.672 1.00 85.81 120 THR A CA 1
ATOM 879 C C . THR A 1 120 ? 12.950 -2.070 -1.315 1.00 85.81 120 THR A C 1
ATOM 881 O O . THR A 1 120 ? 12.080 -1.213 -1.502 1.00 85.81 120 THR A O 1
ATOM 884 N N . ARG A 1 121 ? 14.211 -1.893 -1.732 1.00 81.81 121 ARG A N 1
ATOM 885 C CA . ARG A 1 121 ? 14.656 -0.696 -2.472 1.00 81.81 121 ARG A CA 1
ATOM 886 C C . ARG A 1 121 ? 13.794 -0.424 -3.709 1.00 81.81 121 ARG A C 1
ATOM 888 O O . ARG A 1 121 ? 13.400 0.713 -3.954 1.00 81.81 121 ARG A O 1
ATOM 895 N N . GLY A 1 122 ? 13.434 -1.480 -4.438 1.00 80.12 122 GLY A N 1
ATOM 896 C CA . GLY A 1 122 ? 12.540 -1.422 -5.594 1.00 80.12 122 GLY A CA 1
ATOM 897 C C . GLY A 1 122 ? 11.131 -0.929 -5.271 1.00 80.12 122 GLY A C 1
ATOM 898 O O . GLY A 1 122 ? 10.587 -0.062 -5.962 1.00 80.12 122 GLY A O 1
ATOM 899 N N . ARG A 1 123 ? 10.540 -1.434 -4.182 1.00 87.81 123 ARG A N 1
ATOM 900 C CA . ARG A 1 123 ? 9.215 -1.002 -3.712 1.00 87.81 123 ARG A CA 1
ATOM 901 C C . ARG A 1 123 ? 9.243 0.440 -3.207 1.00 87.81 123 ARG A C 1
ATOM 903 O O . ARG A 1 123 ? 8.371 1.214 -3.590 1.00 87.81 123 ARG A O 1
ATOM 910 N N . ALA A 1 124 ? 10.267 0.825 -2.442 1.00 86.62 124 ALA A N 1
ATOM 911 C CA . ALA A 1 124 ? 10.472 2.207 -2.002 1.00 86.62 124 ALA A CA 1
ATOM 912 C C . ALA A 1 124 ? 10.580 3.167 -3.192 1.00 86.62 124 ALA A C 1
ATOM 914 O O . ALA A 1 124 ? 9.904 4.193 -3.223 1.00 86.62 124 ALA A O 1
ATOM 915 N N . TRP A 1 125 ? 11.345 2.786 -4.217 1.00 84.25 125 TRP A N 1
ATOM 916 C CA . TRP A 1 125 ? 11.453 3.559 -5.452 1.00 84.25 125 TRP A CA 1
ATOM 917 C C . TRP A 1 125 ? 10.107 3.704 -6.170 1.00 84.25 125 TRP A C 1
ATOM 919 O O . TRP A 1 125 ? 9.749 4.772 -6.644 1.00 84.25 125 TRP A O 1
ATOM 929 N N . SER A 1 126 ? 9.312 2.641 -6.222 1.00 85.81 126 SER A N 1
ATOM 930 C CA . SER A 1 126 ? 8.010 2.681 -6.903 1.00 85.81 126 SER A CA 1
ATOM 931 C C . SER A 1 126 ? 7.015 3.594 -6.188 1.00 85.81 126 SER A C 1
ATOM 933 O O . SER A 1 126 ? 6.298 4.374 -6.819 1.00 85.81 126 SER A O 1
ATOM 935 N N . ILE A 1 127 ? 7.011 3.537 -4.854 1.00 89.50 127 ILE A N 1
ATOM 936 C CA . ILE A 1 127 ? 6.203 4.416 -4.008 1.00 89.50 127 ILE A CA 1
ATOM 937 C C . ILE A 1 127 ? 6.655 5.870 -4.179 1.00 89.50 127 ILE A C 1
ATOM 939 O O . ILE A 1 127 ? 5.805 6.736 -4.390 1.00 89.50 127 ILE A O 1
ATOM 943 N N . SER A 1 128 ? 7.965 6.144 -4.163 1.00 86.62 128 SER A N 1
ATOM 944 C CA . SER A 1 128 ? 8.489 7.513 -4.276 1.00 86.62 128 SER A CA 1
ATOM 945 C C . SER A 1 128 ? 8.073 8.206 -5.569 1.00 86.62 128 SER A C 1
ATOM 947 O O . SER A 1 128 ? 7.778 9.396 -5.563 1.00 86.62 128 SER A O 1
ATOM 949 N N . LEU A 1 129 ? 7.990 7.459 -6.669 1.00 83.88 129 LEU A N 1
ATOM 950 C CA . LEU A 1 129 ? 7.580 7.996 -7.961 1.00 83.88 129 LEU A CA 1
ATOM 951 C C . LEU A 1 129 ? 6.065 8.224 -8.093 1.00 83.88 129 LEU A C 1
ATOM 953 O O . LEU A 1 129 ? 5.620 8.912 -9.015 1.00 83.88 129 LEU A O 1
ATOM 957 N N . SER A 1 130 ? 5.267 7.625 -7.213 1.00 85.31 130 SER A N 1
ATOM 958 C CA . SER A 1 130 ? 3.802 7.688 -7.272 1.00 85.31 130 SER A CA 1
ATOM 959 C C . SER A 1 130 ? 3.233 8.751 -6.332 1.00 85.31 130 SER A C 1
ATOM 961 O O . SER A 1 130 ? 2.194 9.351 -6.608 1.00 85.31 130 SER A O 1
ATOM 963 N N . VAL A 1 131 ? 3.946 9.026 -5.242 1.00 84.25 131 VAL A N 1
ATOM 964 C CA . VAL A 1 131 ? 3.585 10.028 -4.240 1.00 84.25 131 VAL A CA 1
ATOM 965 C C . VAL A 1 131 ? 4.138 11.403 -4.639 1.00 84.25 131 VAL A C 1
ATOM 967 O O . VAL A 1 131 ? 5.250 11.514 -5.145 1.00 84.25 131 VAL A O 1
ATOM 970 N N . ARG A 1 132 ? 3.361 12.472 -4.414 1.00 79.62 132 ARG A N 1
ATOM 971 C CA . ARG A 1 132 ? 3.735 13.864 -4.762 1.00 79.62 132 ARG A CA 1
ATOM 972 C C . ARG A 1 132 ? 3.989 14.776 -3.554 1.00 79.62 132 ARG A C 1
ATOM 974 O O . ARG A 1 132 ? 4.123 15.984 -3.726 1.00 79.62 132 ARG A O 1
ATOM 981 N N . ASN A 1 133 ? 3.992 14.226 -2.343 1.00 79.94 133 ASN A N 1
ATOM 982 C CA . ASN A 1 133 ? 4.228 14.970 -1.105 1.00 79.94 133 ASN A CA 1
ATOM 983 C C . ASN A 1 133 ? 5.698 14.845 -0.658 1.00 79.94 133 ASN A C 1
ATOM 985 O O . ASN A 1 133 ? 6.504 14.186 -1.308 1.00 79.94 133 ASN A O 1
ATOM 989 N N . THR A 1 134 ? 6.054 15.460 0.470 1.00 81.25 134 THR A N 1
ATOM 990 C CA . THR A 1 134 ? 7.422 15.440 1.023 1.00 81.25 134 THR A CA 1
ATOM 991 C C . THR A 1 134 ? 7.948 14.034 1.338 1.00 81.25 134 THR A C 1
ATOM 993 O O . THR A 1 134 ? 9.162 13.843 1.418 1.00 81.25 134 THR A O 1
ATOM 996 N N . LEU A 1 135 ? 7.073 13.028 1.461 1.00 84.81 135 LEU A N 1
ATOM 997 C CA . LEU A 1 135 ? 7.473 11.633 1.664 1.00 84.81 135 LEU A CA 1
ATOM 998 C C . LEU A 1 135 ? 8.122 11.031 0.415 1.00 84.81 135 LEU A C 1
ATOM 1000 O O . LEU A 1 135 ? 8.863 10.057 0.544 1.00 84.81 135 LEU A O 1
ATOM 1004 N N . SER A 1 136 ? 7.896 11.600 -0.778 1.00 85.25 136 SER A N 1
ATOM 1005 C CA . SER A 1 136 ? 8.528 11.121 -2.012 1.00 85.25 136 SER A CA 1
ATOM 1006 C C . SER A 1 136 ? 10.052 11.132 -1.893 1.00 85.25 136 SER A C 1
ATOM 1008 O O . SER A 1 136 ? 10.700 10.153 -2.250 1.00 85.25 136 SER A O 1
ATOM 1010 N N . GLU A 1 137 ? 10.629 12.193 -1.322 1.00 82.12 137 GLU A N 1
ATOM 1011 C CA . GLU A 1 137 ? 12.079 12.310 -1.120 1.00 82.12 137 GLU A CA 1
ATOM 1012 C C . GLU A 1 137 ? 12.589 11.286 -0.098 1.00 82.12 137 GLU A C 1
ATOM 1014 O O . GLU A 1 137 ? 13.632 10.665 -0.304 1.00 82.12 137 GLU A O 1
ATOM 1019 N N . LYS A 1 138 ? 11.821 11.035 0.972 1.00 84.69 138 LYS A N 1
ATOM 1020 C CA . LYS A 1 138 ? 12.173 10.034 1.990 1.00 84.69 138 LYS A CA 1
ATOM 1021 C C . LYS A 1 138 ? 12.202 8.622 1.400 1.00 84.69 138 LYS A C 1
ATOM 1023 O O . LYS A 1 138 ? 13.174 7.894 1.590 1.00 84.69 138 LYS A O 1
ATOM 1028 N N . PHE A 1 139 ? 11.185 8.249 0.622 1.00 86.38 139 PHE A N 1
ATOM 1029 C CA . PHE A 1 139 ? 11.154 6.957 -0.069 1.00 86.38 139 PHE A CA 1
ATOM 1030 C C . PHE A 1 139 ? 12.212 6.848 -1.171 1.00 86.38 139 PHE A C 1
ATOM 1032 O O . PHE A 1 139 ? 12.765 5.769 -1.390 1.00 86.38 139 PHE A O 1
ATOM 1039 N N . LEU A 1 140 ? 12.533 7.954 -1.850 1.00 81.00 140 LEU A N 1
ATOM 1040 C CA . LEU A 1 140 ? 13.615 7.986 -2.828 1.00 81.00 140 LEU A CA 1
ATOM 1041 C C . LEU A 1 140 ? 14.968 7.732 -2.152 1.00 81.00 140 LEU A C 1
ATOM 1043 O O . LEU A 1 140 ? 15.720 6.883 -2.628 1.00 81.00 140 LEU A O 1
ATOM 1047 N N . SER A 1 141 ? 15.240 8.371 -1.014 1.00 77.62 141 SER A N 1
ATOM 1048 C CA . SER A 1 141 ? 16.435 8.096 -0.205 1.00 77.62 141 SER A CA 1
ATOM 1049 C C . SER A 1 141 ? 16.496 6.627 0.236 1.00 77.62 141 SER A C 1
ATOM 1051 O O . SER A 1 141 ? 17.496 5.942 0.000 1.00 77.62 141 SER A O 1
ATOM 1053 N N . ALA A 1 142 ? 15.381 6.087 0.744 1.00 80.00 142 ALA A N 1
ATOM 1054 C CA . ALA A 1 142 ? 15.283 4.685 1.153 1.00 80.00 142 ALA A CA 1
ATOM 1055 C C . ALA A 1 142 ? 15.508 3.691 -0.005 1.00 80.00 142 ALA A C 1
ATOM 1057 O O . ALA A 1 142 ? 15.978 2.575 0.212 1.00 80.00 142 ALA A O 1
ATOM 1058 N N . SER A 1 143 ? 15.224 4.085 -1.251 1.00 74.75 143 SER A N 1
ATOM 1059 C CA . SER A 1 143 ? 15.518 3.257 -2.429 1.00 74.75 143 SER A CA 1
ATOM 1060 C C . SER A 1 143 ? 17.006 3.164 -2.781 1.00 74.75 143 SER A C 1
ATOM 1062 O O . SER A 1 143 ? 17.422 2.252 -3.497 1.00 74.75 143 SER A O 1
ATOM 1064 N N . VAL A 1 144 ? 17.811 4.108 -2.294 1.00 68.25 144 VAL A N 1
ATOM 1065 C CA . VAL A 1 144 ? 19.252 4.180 -2.551 1.00 68.25 144 VAL A CA 1
ATOM 1066 C C . VAL A 1 144 ? 20.020 3.560 -1.392 1.00 68.25 144 VAL A C 1
ATOM 1068 O O . VAL A 1 144 ? 20.811 2.642 -1.600 1.00 68.25 144 VAL A O 1
ATOM 1071 N N . ILE A 1 145 ? 19.757 4.043 -0.179 1.00 68.56 145 ILE A N 1
ATOM 1072 C CA . ILE A 1 145 ? 20.537 3.713 1.018 1.00 68.56 145 ILE A CA 1
ATOM 1073 C C . ILE A 1 145 ? 19.935 2.492 1.734 1.00 68.56 145 ILE A C 1
ATOM 1075 O O . ILE A 1 145 ? 20.662 1.657 2.265 1.00 68.56 145 ILE A O 1
ATOM 1079 N N . GLY A 1 146 ? 18.618 2.302 1.634 1.00 69.00 146 GLY A N 1
ATOM 1080 C CA . GLY A 1 146 ? 17.854 1.356 2.449 1.00 69.00 146 GLY A CA 1
ATOM 1081 C C . GLY A 1 146 ? 17.035 2.079 3.520 1.00 69.00 146 GLY A C 1
ATOM 1082 O O . GLY A 1 146 ? 17.147 3.292 3.684 1.00 69.00 146 GLY A O 1
ATOM 1083 N N . MET A 1 147 ? 16.171 1.342 4.218 1.00 74.31 147 MET A N 1
ATOM 1084 C CA . MET A 1 147 ? 15.415 1.897 5.344 1.00 74.31 147 MET A CA 1
ATOM 1085 C C . MET A 1 147 ? 16.292 2.033 6.584 1.00 74.31 147 MET A C 1
ATOM 1087 O O . MET A 1 147 ? 16.989 1.086 6.943 1.00 74.31 147 MET A O 1
ATOM 1091 N N . ASP A 1 148 ? 16.168 3.168 7.267 1.00 76.81 148 ASP A N 1
ATOM 1092 C CA . ASP A 1 148 ? 16.675 3.327 8.625 1.00 76.81 148 ASP A CA 1
ATOM 1093 C C . ASP A 1 148 ? 15.838 2.471 9.594 1.00 76.81 148 ASP A C 1
ATOM 1095 O O . ASP A 1 148 ? 14.613 2.374 9.468 1.00 76.81 148 ASP A O 1
ATOM 1099 N N . THR A 1 149 ? 16.490 1.830 10.561 1.00 75.88 149 THR A N 1
ATOM 1100 C CA . THR A 1 149 ? 15.808 1.098 11.632 1.00 75.88 149 THR A CA 1
ATOM 1101 C C . THR A 1 149 ? 15.034 2.025 12.558 1.00 75.88 149 THR A C 1
ATOM 1103 O O . THR A 1 149 ? 14.008 1.604 13.084 1.00 75.88 149 THR A O 1
ATOM 1106 N N . GLU A 1 150 ? 15.463 3.280 12.701 1.00 82.88 150 GLU A N 1
ATOM 1107 C CA . GLU A 1 150 ? 14.768 4.291 13.513 1.00 82.88 150 GLU A CA 1
ATOM 1108 C C . GLU A 1 150 ? 13.412 4.703 12.908 1.00 82.88 150 GLU A C 1
ATOM 1110 O O . GLU A 1 150 ? 12.515 5.164 13.611 1.00 82.88 150 GLU A O 1
ATOM 1115 N N . ASP A 1 151 ? 13.223 4.485 11.602 1.00 85.88 151 ASP A N 1
ATOM 1116 C CA . ASP A 1 151 ? 11.955 4.738 10.911 1.00 85.88 151 ASP A CA 1
ATOM 1117 C C . ASP A 1 151 ? 10.932 3.595 11.083 1.00 85.88 151 ASP A C 1
ATOM 1119 O O . ASP A 1 151 ? 9.773 3.722 10.672 1.00 85.88 151 ASP A O 1
ATOM 1123 N N . LEU A 1 152 ? 11.335 2.458 11.663 1.00 91.00 152 LEU A N 1
ATOM 1124 C CA . LEU A 1 152 ? 10.469 1.297 11.848 1.00 91.00 152 LEU A CA 1
ATOM 1125 C C . LEU A 1 152 ? 9.648 1.419 13.135 1.00 91.00 152 LEU A C 1
ATOM 1127 O O . LEU A 1 152 ? 10.132 1.136 14.225 1.00 91.00 152 LEU A O 1
ATOM 1131 N N . LEU A 1 153 ? 8.354 1.705 12.995 1.00 93.75 153 LEU A N 1
ATOM 1132 C CA . LEU A 1 153 ? 7.437 1.707 14.140 1.00 93.75 153 LEU A CA 1
ATOM 1133 C C . LEU A 1 153 ? 7.097 0.288 14.615 1.00 93.75 153 LEU A C 1
ATOM 1135 O O . LEU A 1 153 ? 7.130 -0.007 15.803 1.00 93.75 153 LEU A O 1
ATOM 1139 N N . TYR A 1 154 ? 6.744 -0.615 13.695 1.00 94.31 154 TYR A N 1
ATOM 1140 C CA . TYR A 1 154 ? 6.263 -1.948 14.051 1.00 94.31 154 TYR A CA 1
ATOM 1141 C C . TYR A 1 154 ? 6.627 -3.019 13.016 1.00 94.31 154 TYR A C 1
ATOM 1143 O O . TYR A 1 154 ? 6.506 -2.806 11.810 1.00 94.31 154 TYR A O 1
ATOM 1151 N N . ARG A 1 155 ? 7.002 -4.215 13.494 1.00 92.81 155 ARG A N 1
ATOM 1152 C CA . ARG A 1 155 ? 7.091 -5.439 12.690 1.00 92.81 155 ARG A CA 1
ATOM 1153 C C . ARG A 1 155 ? 6.588 -6.638 13.480 1.00 92.81 155 ARG A C 1
ATOM 1155 O O . ARG A 1 155 ? 7.104 -6.932 14.552 1.00 92.81 155 ARG A O 1
ATOM 1162 N N . SER A 1 156 ? 5.672 -7.402 12.894 1.00 92.38 156 SER A N 1
ATOM 1163 C CA . SER A 1 156 ? 5.078 -8.582 13.531 1.00 92.38 156 SER A CA 1
ATOM 1164 C C . SER A 1 156 ? 6.082 -9.678 13.903 1.00 92.38 156 SER A C 1
ATOM 1166 O O . SER A 1 156 ? 5.908 -10.326 14.930 1.00 92.38 156 SER A O 1
ATOM 1168 N N . SER A 1 157 ? 7.151 -9.869 13.122 1.00 89.38 157 SER A N 1
ATOM 1169 C CA . SER A 1 157 ? 8.212 -10.836 13.442 1.00 89.38 157 SER A CA 1
ATOM 1170 C C . SER A 1 157 ? 9.159 -10.389 14.561 1.00 89.38 157 SER A C 1
ATOM 1172 O O . SER A 1 157 ? 9.821 -11.240 15.143 1.00 89.38 157 SER A O 1
ATOM 1174 N N . LEU A 1 158 ? 9.221 -9.089 14.877 1.00 90.75 158 LEU A N 1
ATOM 1175 C CA . LEU A 1 158 ? 10.076 -8.550 15.945 1.00 90.75 158 LEU A CA 1
ATOM 1176 C C . LEU A 1 158 ? 9.283 -8.270 17.224 1.00 90.75 158 LEU A C 1
ATOM 1178 O O . LEU A 1 158 ? 9.726 -8.605 18.316 1.00 90.75 158 LEU A O 1
ATOM 1182 N N . HIS A 1 159 ? 8.098 -7.674 17.095 1.00 93.94 159 HIS A N 1
ATOM 1183 C CA . HIS A 1 159 ? 7.288 -7.198 18.222 1.00 93.94 159 HIS A CA 1
ATOM 1184 C C . HIS A 1 159 ? 6.140 -8.151 18.589 1.00 93.94 159 HIS A C 1
ATOM 1186 O O . HIS A 1 159 ? 5.432 -7.935 19.574 1.00 93.94 159 HIS A O 1
ATOM 1192 N N . GLY A 1 160 ? 5.949 -9.215 17.806 1.00 93.50 160 GLY A N 1
ATOM 1193 C CA . GLY A 1 160 ? 4.830 -10.140 17.937 1.00 93.50 160 GLY A CA 1
ATOM 1194 C C . GLY A 1 160 ? 3.593 -9.695 17.155 1.00 93.50 160 GLY A C 1
ATOM 1195 O O . GLY A 1 160 ? 3.434 -8.528 16.788 1.00 93.50 160 GLY A O 1
ATOM 1196 N N . LYS A 1 161 ? 2.711 -10.657 16.878 1.00 92.12 161 LYS A N 1
ATOM 1197 C CA . LYS A 1 161 ? 1.452 -10.449 16.152 1.00 92.12 161 LYS A CA 1
ATOM 1198 C C . LYS A 1 161 ? 0.342 -9.932 17.071 1.00 92.12 161 LYS A C 1
ATOM 1200 O O . LYS A 1 161 ? 0.366 -10.173 18.278 1.00 92.12 161 LYS A O 1
ATOM 1205 N N . GLY A 1 162 ? -0.625 -9.252 16.465 1.00 91.75 162 GLY A N 1
ATOM 1206 C CA . GLY A 1 162 ? -1.854 -8.813 17.109 1.00 91.75 162 GLY A CA 1
ATOM 1207 C C . GLY A 1 162 ? -1.896 -7.326 17.452 1.00 91.75 162 GLY A C 1
ATOM 1208 O O . GLY A 1 162 ? -0.879 -6.663 17.683 1.00 91.75 162 GLY A O 1
ATOM 1209 N N . LEU A 1 163 ? -3.121 -6.819 17.517 1.00 91.44 163 LEU A N 1
ATOM 1210 C CA . LEU A 1 163 ? -3.461 -5.410 17.633 1.00 91.44 163 LEU A CA 1
ATOM 1211 C C . LEU A 1 163 ? -2.928 -4.793 18.931 1.00 91.44 163 LEU A C 1
ATOM 1213 O O . LEU A 1 163 ? -2.452 -3.663 18.920 1.00 91.44 163 LEU A O 1
ATOM 1217 N N . SER A 1 164 ? -2.908 -5.548 20.033 1.00 90.81 164 SER A N 1
ATOM 1218 C CA . SER A 1 164 ? -2.326 -5.093 21.304 1.00 90.81 164 SER A CA 1
ATOM 1219 C C . SER A 1 164 ? -0.818 -4.830 21.204 1.00 90.81 164 SER A C 1
ATOM 1221 O O . SER A 1 164 ? -0.323 -3.852 21.760 1.00 90.81 164 SER A O 1
ATOM 1223 N N . ARG A 1 165 ? -0.074 -5.680 20.478 1.00 93.81 165 ARG A N 1
ATOM 1224 C CA . ARG A 1 165 ? 1.372 -5.493 20.252 1.00 93.81 165 ARG A CA 1
ATOM 1225 C C . ARG A 1 165 ? 1.628 -4.335 19.303 1.00 93.81 165 ARG A C 1
ATOM 1227 O O . ARG A 1 165 ? 2.491 -3.509 19.577 1.00 93.81 165 ARG A O 1
ATOM 1234 N N . PHE A 1 166 ? 0.836 -4.244 18.239 1.00 94.06 166 PHE A N 1
ATOM 1235 C CA . PHE A 1 166 ? 0.855 -3.107 17.327 1.00 94.06 166 PHE A CA 1
ATOM 1236 C C . PHE A 1 166 ? 0.676 -1.781 18.079 1.00 94.06 166 PHE A C 1
ATOM 1238 O O . PHE A 1 166 ? 1.532 -0.905 17.971 1.00 94.06 166 PHE A O 1
ATOM 1245 N N . TRP A 1 167 ? -0.360 -1.671 18.916 1.00 92.69 167 TRP A N 1
ATOM 1246 C CA . TRP A 1 167 ? -0.637 -0.464 19.698 1.00 92.69 167 TRP A CA 1
ATOM 1247 C C . TRP A 1 167 ? 0.497 -0.074 20.635 1.00 92.69 167 TRP A C 1
ATOM 1249 O O . TRP A 1 167 ? 0.864 1.095 20.657 1.00 92.69 167 TRP A O 1
ATOM 1259 N N . SER A 1 168 ? 1.124 -1.039 21.315 1.00 92.81 168 SER A N 1
ATOM 1260 C CA . SER A 1 168 ? 2.265 -0.745 22.195 1.00 92.81 168 SER A CA 1
ATOM 1261 C C . SER A 1 168 ? 3.460 -0.095 21.483 1.00 92.81 168 SER A C 1
ATOM 1263 O O . SER A 1 168 ? 4.303 0.503 22.144 1.00 92.81 168 SER A O 1
ATOM 1265 N N . CYS A 1 169 ? 3.534 -0.204 20.151 1.00 94.00 169 CYS A N 1
ATOM 1266 C CA . CYS A 1 169 ? 4.597 0.387 19.343 1.00 94.00 169 CYS A CA 1
ATOM 1267 C C . CYS A 1 169 ? 4.183 1.685 18.632 1.00 94.00 169 CYS A C 1
ATOM 1269 O O . CYS A 1 169 ? 5.032 2.538 18.397 1.00 94.00 169 CYS A O 1
ATOM 1271 N N . VAL A 1 170 ? 2.911 1.827 18.238 1.00 93.12 170 VAL A N 1
ATOM 1272 C CA . VAL A 1 170 ? 2.453 2.969 17.419 1.00 93.12 170 VAL A CA 1
ATOM 1273 C C . VAL A 1 170 ? 1.737 4.057 18.214 1.00 93.12 170 VAL A C 1
ATOM 1275 O O . VAL A 1 170 ? 1.506 5.147 17.687 1.00 93.12 170 VAL A O 1
ATOM 1278 N N . GLU A 1 171 ? 1.345 3.775 19.457 1.00 90.88 171 GLU A N 1
ATOM 1279 C CA . GLU A 1 171 ? 0.630 4.731 20.295 1.00 90.88 171 GLU A CA 1
ATOM 1280 C C . GLU A 1 171 ? 1.440 6.025 20.477 1.00 90.88 171 GLU A C 1
ATOM 1282 O O . GLU A 1 171 ? 2.636 6.015 20.756 1.00 90.88 171 GLU A O 1
ATOM 1287 N N . GLY A 1 172 ? 0.777 7.166 20.280 1.00 90.19 172 GLY A N 1
ATOM 1288 C CA . GLY A 1 172 ? 1.401 8.487 20.373 1.00 90.19 172 GLY A CA 1
ATOM 1289 C C . GLY A 1 172 ? 2.088 8.973 19.092 1.00 90.19 172 GLY A C 1
ATOM 1290 O O . GLY A 1 172 ? 2.305 10.178 18.965 1.00 90.19 172 GLY A O 1
ATOM 1291 N N . TYR A 1 173 ? 2.354 8.106 18.108 1.00 93.69 173 TYR A N 1
ATOM 1292 C CA . TYR A 1 173 ? 2.846 8.552 16.803 1.00 93.69 173 TYR A CA 1
ATOM 1293 C C . TYR A 1 173 ? 1.740 9.286 16.033 1.00 93.69 173 TYR A C 1
ATOM 1295 O O . TYR A 1 173 ? 0.634 8.772 15.869 1.00 93.69 173 TYR A O 1
ATOM 1303 N N . LYS A 1 174 ? 2.033 10.504 15.560 1.00 91.31 174 LYS A N 1
ATOM 1304 C CA . LYS A 1 174 ? 1.064 11.382 14.873 1.00 91.31 174 LYS A CA 1
ATOM 1305 C C . LYS A 1 174 ? 1.425 11.717 13.425 1.00 91.31 174 LYS A C 1
ATOM 1307 O O . LYS A 1 174 ? 0.676 12.442 12.781 1.00 91.31 174 LYS A O 1
ATOM 1312 N N . GLY A 1 175 ? 2.557 11.222 12.931 1.00 91.25 175 GLY A N 1
ATOM 1313 C CA . GLY A 1 175 ? 3.011 11.486 11.568 1.00 91.25 175 GLY A CA 1
ATOM 1314 C C . GLY A 1 175 ? 2.425 10.528 10.524 1.00 91.25 175 GLY A C 1
ATOM 1315 O O . GLY A 1 175 ? 1.666 9.619 10.870 1.00 91.25 175 GLY A O 1
ATOM 1316 N N . PRO A 1 176 ? 2.826 10.694 9.254 1.00 92.50 176 PRO A N 1
ATOM 1317 C CA . PRO A 1 176 ? 2.493 9.766 8.181 1.00 92.50 176 PRO A CA 1
ATOM 1318 C C . PRO A 1 176 ? 3.088 8.374 8.406 1.00 92.50 176 PRO A C 1
ATOM 1320 O O . PRO A 1 176 ? 4.247 8.252 8.802 1.00 92.50 176 PRO A O 1
ATOM 1323 N N . ALA A 1 177 ? 2.340 7.322 8.085 1.00 93.38 177 ALA A N 1
ATOM 1324 C CA . ALA A 1 177 ? 2.784 5.943 8.260 1.00 93.38 177 ALA A CA 1
ATOM 1325 C C . ALA A 1 177 ? 2.585 5.116 6.986 1.00 93.38 177 ALA A C 1
ATOM 1327 O O . ALA A 1 177 ? 1.565 5.220 6.307 1.00 93.38 177 ALA A O 1
ATOM 1328 N N . LEU A 1 178 ? 3.559 4.257 6.673 1.00 94.19 178 LEU A N 1
ATOM 1329 C CA . LEU A 1 178 ? 3.426 3.226 5.647 1.00 94.19 178 LEU A CA 1
ATOM 1330 C C . LEU A 1 178 ? 3.275 1.865 6.325 1.00 94.19 178 LEU A C 1
ATOM 1332 O O . LEU A 1 178 ? 4.204 1.376 6.965 1.00 94.19 178 LEU A O 1
ATOM 1336 N N . ILE A 1 179 ? 2.127 1.230 6.128 1.00 95.25 179 ILE A N 1
ATOM 1337 C CA . ILE A 1 179 ? 1.918 -0.172 6.472 1.00 95.25 179 ILE A CA 1
ATOM 1338 C C . ILE A 1 179 ? 2.203 -1.007 5.234 1.00 95.25 179 ILE A C 1
ATOM 1340 O O . ILE A 1 179 ? 1.691 -0.718 4.156 1.00 95.25 179 ILE A O 1
ATOM 1344 N N . LEU A 1 180 ? 2.978 -2.073 5.401 1.00 95.25 180 LEU A N 1
ATOM 1345 C CA . LEU A 1 180 ? 3.165 -3.098 4.384 1.00 95.25 180 LEU A CA 1
ATOM 1346 C C . LEU A 1 180 ? 2.699 -4.436 4.929 1.00 95.25 180 LEU A C 1
ATOM 1348 O O . LEU A 1 180 ? 3.036 -4.815 6.050 1.00 95.25 180 LEU A O 1
ATOM 1352 N N . LEU A 1 181 ? 1.941 -5.149 4.109 1.00 94.06 181 LEU A N 1
ATOM 1353 C CA . LEU A 1 181 ? 1.359 -6.438 4.436 1.00 94.06 181 LEU A CA 1
ATOM 1354 C C . LEU A 1 181 ? 1.785 -7.431 3.370 1.00 94.06 181 LEU A C 1
ATOM 1356 O O . LEU A 1 181 ? 1.730 -7.141 2.175 1.00 94.06 181 LEU A O 1
ATOM 1360 N N . SER A 1 182 ? 2.181 -8.615 3.814 1.00 91.75 182 SER A N 1
ATOM 1361 C CA . SER A 1 182 ? 2.365 -9.768 2.948 1.00 91.75 182 SER A CA 1
ATOM 1362 C C . SER A 1 182 ? 1.515 -10.896 3.488 1.00 91.75 182 SER A C 1
ATOM 1364 O O . SER A 1 182 ? 1.524 -11.162 4.689 1.00 91.75 182 SER A O 1
ATOM 1366 N N . ALA A 1 183 ? 0.789 -11.547 2.593 1.00 90.06 183 ALA A N 1
ATOM 1367 C CA . ALA A 1 183 ? -0.036 -12.691 2.923 1.00 90.06 183 ALA A CA 1
ATOM 1368 C C . ALA A 1 183 ? -0.072 -13.660 1.743 1.00 90.06 183 ALA A C 1
ATOM 1370 O O . ALA A 1 183 ? 0.371 -13.345 0.637 1.00 90.06 183 ALA A O 1
ATOM 1371 N N . PHE A 1 184 ? -0.586 -14.854 2.002 1.00 86.31 184 PHE A N 1
ATOM 1372 C CA . PHE A 1 184 ? -0.778 -15.888 1.000 1.00 86.31 184 PHE A CA 1
ATOM 1373 C C . PHE A 1 184 ? -2.255 -15.952 0.635 1.00 86.31 184 PHE A C 1
ATOM 1375 O O . PHE A 1 184 ? -3.131 -15.807 1.488 1.00 86.31 184 PHE A O 1
ATOM 1382 N N . SER A 1 185 ? -2.543 -16.141 -0.649 1.00 79.12 185 SER A N 1
ATOM 1383 C CA . SER A 1 185 ? -3.894 -16.507 -1.069 1.00 79.12 185 SER A CA 1
ATOM 1384 C C . SER A 1 185 ? -4.239 -17.894 -0.524 1.00 79.12 185 SER A C 1
ATOM 1386 O O . SER A 1 185 ? -3.402 -18.797 -0.523 1.00 79.12 185 SER A O 1
ATOM 1388 N N . ASN A 1 186 ? -5.473 -18.059 -0.049 1.00 68.00 186 ASN A N 1
ATOM 1389 C CA . ASN A 1 186 ? -5.966 -19.353 0.400 1.00 68.00 186 ASN A CA 1
ATOM 1390 C C . ASN A 1 186 ? -6.256 -20.217 -0.836 1.00 68.00 186 ASN A C 1
ATOM 1392 O O . ASN A 1 186 ? -7.389 -20.272 -1.311 1.00 68.00 186 ASN A O 1
ATOM 1396 N N . SER A 1 187 ? -5.219 -20.822 -1.420 1.00 53.69 187 SER A N 1
ATOM 1397 C CA . SER A 1 187 ? -5.420 -21.885 -2.399 1.00 53.69 187 SER A CA 1
ATOM 1398 C C . SER A 1 187 ? -5.938 -23.080 -1.607 1.00 53.69 187 SER A C 1
ATOM 1400 O O . SER A 1 187 ? -5.264 -23.519 -0.681 1.00 53.69 187 SER A O 1
ATOM 1402 N N . GLY A 1 188 ? -7.126 -23.597 -1.913 1.00 53.00 188 GLY A N 1
ATOM 1403 C CA . GLY A 1 188 ? -7.679 -24.789 -1.253 1.00 53.00 188 GLY A CA 1
ATOM 1404 C C . GLY A 1 188 ? -6.904 -26.084 -1.544 1.00 53.00 188 GLY A C 1
ATOM 1405 O O . GLY A 1 188 ? -7.507 -27.150 -1.565 1.00 53.00 188 GLY A O 1
ATOM 1406 N N . SER A 1 189 ? -5.603 -25.996 -1.837 1.00 46.62 189 SER A N 1
ATOM 1407 C CA . SER A 1 189 ? -4.715 -27.118 -2.111 1.00 46.62 189 SER A CA 1
ATOM 1408 C C . SER A 1 189 ? -3.860 -27.418 -0.877 1.00 46.62 189 SER A C 1
ATOM 1410 O O . SER A 1 189 ? -3.367 -26.508 -0.216 1.00 46.62 189 SER A O 1
ATOM 1412 N N . GLU A 1 190 ? -3.683 -28.702 -0.562 1.00 50.62 190 GLU A N 1
ATOM 1413 C CA . GLU A 1 190 ? -2.959 -29.192 0.625 1.00 50.62 190 GLU A CA 1
ATOM 1414 C C . GLU A 1 190 ? -1.437 -28.923 0.594 1.00 50.62 190 GLU A C 1
ATOM 1416 O O . GLU A 1 190 ? -0.719 -29.304 1.518 1.00 50.62 190 GLU A O 1
ATOM 1421 N N . ASN A 1 191 ? -0.925 -28.242 -0.437 1.00 45.69 191 ASN A N 1
ATOM 1422 C CA . ASN A 1 191 ? 0.475 -27.839 -0.513 1.00 45.69 191 ASN A CA 1
ATOM 1423 C C . ASN A 1 191 ? 0.677 -26.484 0.177 1.00 45.69 191 ASN A C 1
ATOM 1425 O O . ASN A 1 191 ? 0.381 -25.429 -0.385 1.00 45.69 191 ASN A O 1
ATOM 1429 N N . VA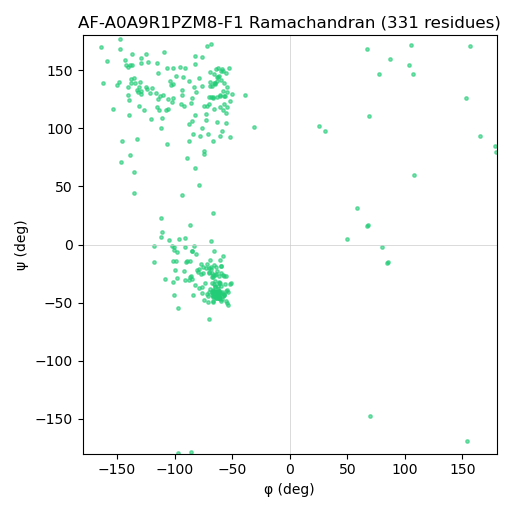L A 1 192 ? 1.239 -26.517 1.386 1.00 45.97 192 VAL A N 1
ATOM 1430 C CA . VAL A 1 192 ? 1.559 -25.331 2.204 1.00 45.97 192 VAL A CA 1
ATOM 1431 C C . VAL A 1 192 ? 2.510 -24.361 1.475 1.00 45.97 192 VAL A C 1
ATOM 1433 O O . VAL A 1 192 ? 2.431 -23.153 1.685 1.00 45.97 192 VAL A O 1
ATOM 1436 N N . ASP A 1 193 ? 3.322 -24.869 0.540 1.00 44.16 193 ASP A N 1
ATOM 1437 C CA . ASP A 1 193 ? 4.269 -24.090 -0.273 1.00 44.16 193 ASP A CA 1
ATOM 1438 C C . ASP A 1 193 ? 3.689 -23.571 -1.611 1.00 44.16 193 ASP A C 1
ATOM 1440 O O . ASP A 1 193 ? 4.372 -22.854 -2.340 1.00 44.16 193 ASP A O 1
ATOM 1444 N N . ALA A 1 194 ? 2.429 -23.888 -1.949 1.00 51.22 194 ALA A N 1
ATOM 1445 C CA . ALA A 1 194 ? 1.779 -23.480 -3.208 1.00 51.22 194 ALA A CA 1
ATOM 1446 C C . ALA A 1 194 ? 0.905 -22.214 -3.089 1.00 51.22 194 ALA A C 1
ATOM 1448 O O . ALA A 1 194 ? 0.234 -21.815 -4.046 1.00 51.22 194 ALA A O 1
ATOM 1449 N N . GLY A 1 195 ? 0.894 -21.557 -1.926 1.00 58.78 195 GLY A N 1
ATOM 1450 C CA . GLY A 1 195 ? 0.190 -20.291 -1.751 1.00 58.78 195 GLY A CA 1
ATOM 1451 C C . GLY A 1 195 ? 0.839 -19.181 -2.579 1.00 58.78 195 GLY A C 1
ATOM 1452 O O . GLY A 1 195 ? 2.025 -18.888 -2.431 1.00 58.78 195 GLY A O 1
ATOM 1453 N N . ARG A 1 196 ? 0.065 -18.489 -3.422 1.00 78.69 196 ARG A N 1
ATOM 1454 C CA . ARG A 1 196 ? 0.570 -17.296 -4.119 1.00 78.69 196 ARG A CA 1
ATOM 1455 C C . ARG A 1 196 ? 0.690 -16.156 -3.117 1.00 78.69 196 ARG A C 1
ATOM 1457 O O . ARG A 1 196 ? -0.334 -15.632 -2.661 1.00 78.69 196 ARG A O 1
ATOM 1464 N N . LYS A 1 197 ? 1.930 -15.825 -2.745 1.00 85.69 197 LYS A N 1
ATOM 1465 C CA . LYS A 1 197 ? 2.284 -14.696 -1.874 1.00 85.69 197 LYS A CA 1
ATOM 1466 C C . LYS A 1 197 ? 1.962 -13.395 -2.595 1.00 85.69 197 LYS A C 1
ATOM 1468 O O . LYS A 1 197 ? 2.455 -13.157 -3.686 1.00 85.69 197 LYS A O 1
ATOM 1473 N N . TRP A 1 198 ? 1.197 -12.518 -1.972 1.00 90.12 198 TRP A N 1
ATOM 1474 C CA . TRP A 1 198 ? 0.943 -11.168 -2.467 1.00 90.12 198 TRP A CA 1
ATOM 1475 C C . TRP A 1 198 ? 1.350 -10.141 -1.415 1.00 90.12 198 TRP A C 1
ATOM 1477 O O . TRP A 1 198 ? 1.460 -10.442 -0.221 1.00 90.12 198 TRP A O 1
ATOM 1487 N N . GLY A 1 199 ? 1.619 -8.924 -1.881 1.00 91.88 199 GLY A N 1
ATOM 1488 C CA . GLY A 1 199 ? 2.016 -7.803 -1.044 1.00 91.88 199 GLY A CA 1
ATOM 1489 C C . GLY A 1 199 ? 1.165 -6.581 -1.337 1.00 91.88 199 GLY A C 1
ATOM 1490 O O . GLY A 1 199 ? 1.025 -6.184 -2.493 1.00 91.88 199 GLY A O 1
ATOM 1491 N N . ILE A 1 200 ? 0.651 -5.944 -0.290 1.00 95.50 200 ILE A N 1
ATOM 1492 C CA . ILE A 1 200 ? -0.070 -4.671 -0.379 1.00 95.50 200 ILE A CA 1
ATOM 1493 C C . ILE A 1 200 ? 0.507 -3.673 0.619 1.00 95.50 200 ILE A C 1
ATOM 1495 O O . ILE A 1 200 ? 1.188 -4.048 1.574 1.00 95.50 200 ILE A O 1
ATOM 1499 N N . GLY A 1 201 ? 0.242 -2.398 0.392 1.00 95.38 201 GLY A N 1
ATOM 1500 C CA . GLY A 1 201 ? 0.621 -1.328 1.289 1.00 95.38 201 GLY A CA 1
ATOM 1501 C C . GLY A 1 201 ? -0.493 -0.315 1.476 1.00 95.38 201 GLY A C 1
ATOM 1502 O O . GLY A 1 201 ? -1.366 -0.152 0.622 1.00 95.38 201 GLY A O 1
ATOM 1503 N N . VAL A 1 202 ? -0.443 0.360 2.616 1.00 96.00 202 VAL A N 1
ATOM 1504 C CA . VAL A 1 202 ? -1.314 1.480 2.944 1.00 96.00 202 VAL A CA 1
ATOM 1505 C C . VAL A 1 202 ? -0.450 2.622 3.440 1.00 96.00 202 VAL A C 1
ATOM 1507 O O . VAL A 1 202 ? 0.259 2.474 4.432 1.00 96.00 202 VAL A O 1
ATOM 1510 N N . LEU A 1 203 ? -0.498 3.750 2.742 1.00 94.62 203 LEU A N 1
ATOM 1511 C CA . LEU A 1 203 ? 0.164 4.982 3.150 1.00 94.62 203 LEU A CA 1
ATOM 1512 C C . LEU A 1 203 ? -0.880 5.917 3.751 1.00 94.62 203 LEU A C 1
ATOM 1514 O O . LEU A 1 203 ? -1.843 6.255 3.071 1.00 94.62 203 LEU A O 1
ATOM 1518 N N . THR A 1 204 ? -0.693 6.346 4.991 1.00 93.06 204 THR A N 1
ATOM 1519 C CA . THR A 1 204 ? -1.561 7.308 5.677 1.00 93.06 204 THR A CA 1
ATOM 1520 C C . THR A 1 204 ? -0.793 8.591 5.955 1.00 93.06 204 THR A C 1
ATOM 1522 O O . THR A 1 204 ? 0.416 8.551 6.175 1.00 93.06 204 THR A O 1
ATOM 1525 N N . GLU A 1 205 ? -1.478 9.735 5.944 1.00 91.38 205 GLU A N 1
ATOM 1526 C CA . GLU A 1 205 ? -0.859 11.019 6.323 1.00 91.38 205 GLU A CA 1
ATOM 1527 C C . GLU A 1 205 ? -0.964 11.311 7.827 1.00 91.38 205 GLU A C 1
ATOM 1529 O O . GLU A 1 205 ? -0.223 12.141 8.347 1.00 91.38 205 GLU A O 1
ATOM 1534 N N . ASP A 1 206 ? -1.817 10.566 8.529 1.00 91.62 206 ASP A N 1
ATOM 1535 C CA . ASP A 1 206 ? -2.033 10.668 9.969 1.00 91.62 206 ASP A CA 1
ATOM 1536 C C . ASP A 1 206 ? -1.594 9.393 10.695 1.00 91.62 206 ASP A C 1
ATOM 1538 O O . ASP A 1 206 ? -1.588 8.293 10.125 1.00 91.62 206 ASP A O 1
ATOM 1542 N N . GLY A 1 207 ? -1.292 9.554 11.984 1.00 91.38 207 GLY A N 1
ATOM 1543 C CA . GLY A 1 207 ? -1.044 8.446 12.902 1.00 91.38 207 GLY A CA 1
ATOM 1544 C C . GLY A 1 207 ? -2.310 7.667 13.273 1.00 91.38 207 GLY A C 1
ATOM 1545 O O . GLY A 1 207 ? -3.436 8.070 12.975 1.00 91.38 207 GLY A O 1
ATOM 1546 N N . PHE A 1 208 ? -2.128 6.536 13.956 1.00 92.31 208 PHE A N 1
ATOM 1547 C CA . PHE A 1 208 ? -3.234 5.656 14.337 1.00 92.31 208 PHE A CA 1
ATOM 1548 C C . PHE A 1 208 ? -3.981 6.179 15.565 1.00 92.31 208 PHE A C 1
ATOM 1550 O O . PHE A 1 208 ? -3.385 6.686 16.517 1.00 92.31 208 PHE A O 1
ATOM 1557 N N . GLU A 1 209 ? -5.303 6.000 15.570 1.00 90.94 209 GLU A N 1
ATOM 1558 C CA . GLU A 1 209 ? -6.177 6.323 16.697 1.00 90.94 209 GLU A CA 1
ATOM 1559 C C . GLU A 1 209 ? -7.100 5.143 17.005 1.00 90.94 209 GLU A C 1
ATOM 1561 O O . GLU A 1 209 ? -7.660 4.528 16.101 1.00 90.94 209 GLU A O 1
ATOM 1566 N N . ASN A 1 210 ? -7.252 4.808 18.288 1.00 88.94 210 ASN A N 1
ATOM 1567 C CA . ASN A 1 210 ? -8.190 3.773 18.711 1.00 88.94 210 ASN A CA 1
ATOM 1568 C C . ASN A 1 210 ? -9.599 4.371 18.705 1.00 88.94 210 ASN A C 1
ATOM 1570 O O . ASN A 1 210 ? -10.017 5.028 19.660 1.00 88.94 210 ASN A O 1
ATOM 1574 N N . LYS A 1 211 ? -10.293 4.200 17.582 1.00 86.38 211 LYS A N 1
ATOM 1575 C CA . LYS A 1 211 ? -11.614 4.759 17.310 1.00 86.38 211 LYS A CA 1
ATOM 1576 C C . LYS A 1 211 ? -12.487 3.717 16.639 1.00 86.38 211 LYS A C 1
ATOM 1578 O O . LYS A 1 211 ? -12.088 3.029 15.705 1.00 86.38 211 LYS A O 1
ATOM 1583 N N . ASP A 1 212 ? -13.737 3.676 17.066 1.00 83.00 212 ASP A N 1
ATOM 1584 C CA . ASP A 1 212 ? -14.769 2.819 16.495 1.00 83.00 212 ASP A CA 1
ATOM 1585 C C . ASP A 1 212 ? -15.488 3.467 15.289 1.00 83.00 212 ASP A C 1
ATOM 1587 O O . ASP A 1 212 ? -16.577 3.032 14.893 1.00 83.00 212 ASP A O 1
ATOM 1591 N N . THR A 1 213 ? -14.878 4.509 14.715 1.00 89.00 213 THR A N 1
ATOM 1592 C CA . THR A 1 213 ? -15.313 5.265 13.534 1.00 89.00 213 THR A CA 1
ATOM 1593 C C . THR A 1 213 ? -14.117 5.569 12.636 1.00 89.00 213 THR A C 1
ATOM 1595 O O . THR A 1 213 ? -12.996 5.701 13.129 1.00 89.00 213 THR A O 1
ATOM 1598 N N . PHE A 1 214 ? -14.356 5.769 11.338 1.00 92.38 214 PHE A N 1
ATOM 1599 C CA . PHE A 1 214 ? -13.305 6.179 10.408 1.00 92.38 214 PHE A CA 1
ATOM 1600 C C . PHE A 1 214 ? -12.713 7.557 10.742 1.00 92.38 214 PHE A C 1
ATOM 1602 O O . PHE A 1 214 ? -13.417 8.468 11.181 1.00 92.38 214 PHE A O 1
ATOM 1609 N N . TYR A 1 215 ? -11.409 7.696 10.516 1.00 93.06 215 TYR A N 1
ATOM 1610 C CA . TYR A 1 215 ? -10.615 8.908 10.688 1.00 93.06 215 TYR A CA 1
ATOM 1611 C C . TYR A 1 215 ? -9.485 8.959 9.643 1.00 93.06 215 TYR A C 1
ATOM 1613 O O . TYR A 1 215 ? -9.307 8.028 8.854 1.00 93.06 215 TYR A O 1
ATOM 1621 N N . GLY A 1 216 ? -8.726 10.056 9.642 1.00 91.62 216 GLY A N 1
ATOM 1622 C CA . GLY A 1 216 ? -7.649 10.325 8.689 1.00 91.62 216 GLY A CA 1
ATOM 1623 C C . GLY A 1 216 ? -8.027 11.398 7.667 1.00 91.62 216 GLY A C 1
ATOM 1624 O O . GLY A 1 216 ? -9.184 11.542 7.275 1.00 91.62 216 GLY A O 1
ATOM 1625 N N . SER A 1 217 ? -7.032 12.175 7.263 1.00 89.88 217 SER A N 1
ATOM 1626 C CA . SER A 1 217 ? -7.124 13.257 6.286 1.00 89.88 217 SER A CA 1
ATOM 1627 C C . SER A 1 217 ? -7.002 12.733 4.855 1.00 89.88 217 SER A C 1
ATOM 1629 O O . SER A 1 217 ? -7.784 13.117 3.985 1.00 89.88 217 SER A O 1
ATOM 1631 N N . SER A 1 218 ? -6.052 11.824 4.626 1.00 89.81 218 SER A N 1
ATOM 1632 C CA . SER A 1 218 ? -5.755 11.221 3.331 1.00 89.81 218 SER A CA 1
ATOM 1633 C C . SER A 1 218 ? -5.018 9.891 3.502 1.00 89.81 218 SER A C 1
ATOM 1635 O O . SER A 1 218 ? -4.376 9.626 4.524 1.00 89.81 218 SER A O 1
ATOM 1637 N N . GLY A 1 219 ? -5.090 9.050 2.475 1.00 90.81 219 GLY A N 1
ATOM 1638 C CA . GLY A 1 219 ? -4.280 7.846 2.392 1.00 90.81 219 GLY A CA 1
ATOM 1639 C C . GLY A 1 219 ? -4.244 7.268 0.985 1.00 90.81 219 GLY A C 1
ATOM 1640 O O . GLY A 1 219 ? -5.005 7.676 0.118 1.00 90.81 219 GLY A O 1
ATOM 1641 N N . PHE A 1 220 ? -3.374 6.299 0.750 1.00 93.56 220 PHE A N 1
ATOM 1642 C CA . PHE A 1 220 ? -3.214 5.632 -0.538 1.00 93.56 220 PHE A CA 1
ATOM 1643 C C . PHE A 1 220 ? -3.141 4.133 -0.302 1.00 93.56 220 PHE A C 1
ATOM 1645 O O . PHE A 1 220 ? -2.471 3.688 0.631 1.00 93.56 220 PHE A O 1
ATOM 1652 N N . LEU A 1 221 ? -3.790 3.357 -1.164 1.00 95.25 221 LEU A N 1
ATOM 1653 C CA . LEU A 1 221 ? -3.607 1.908 -1.182 1.00 95.25 221 LEU A CA 1
ATOM 1654 C C . LEU A 1 221 ? -2.624 1.558 -2.290 1.00 95.25 221 LEU A C 1
ATOM 1656 O O . LEU A 1 221 ? -2.635 2.184 -3.349 1.00 95.25 221 LEU A O 1
ATOM 1660 N N . CYS A 1 222 ? -1.788 0.549 -2.088 1.00 93.75 222 CYS A N 1
ATOM 1661 C CA . CYS A 1 222 ? -0.945 0.047 -3.158 1.00 93.75 222 CYS A CA 1
ATOM 1662 C C . CYS A 1 222 ? -0.862 -1.476 -3.190 1.00 93.75 222 CYS A C 1
ATOM 1664 O O . CYS A 1 222 ? -0.796 -2.137 -2.159 1.00 93.75 222 CYS A O 1
ATOM 1666 N N . ALA A 1 223 ? -0.832 -2.028 -4.398 1.00 93.19 223 ALA A N 1
ATOM 1667 C CA . ALA A 1 223 ? -0.273 -3.348 -4.638 1.00 93.19 223 ALA A CA 1
ATOM 1668 C C . ALA A 1 223 ? 1.249 -3.188 -4.731 1.00 93.19 223 ALA A C 1
ATOM 1670 O O . ALA A 1 223 ? 1.736 -2.283 -5.415 1.00 93.19 223 ALA A O 1
ATOM 1671 N N . THR A 1 224 ? 1.995 -4.020 -4.009 1.00 90.69 224 THR A N 1
ATOM 1672 C CA . THR A 1 224 ? 3.468 -3.966 -3.948 1.00 90.69 224 THR A CA 1
ATOM 1673 C C . THR A 1 224 ? 4.136 -5.235 -4.468 1.00 90.69 224 THR A C 1
ATOM 1675 O O . THR A 1 224 ? 5.342 -5.220 -4.726 1.00 90.69 224 THR A O 1
ATOM 1678 N N . TYR A 1 225 ? 3.378 -6.325 -4.609 1.00 88.62 225 TYR A N 1
ATOM 1679 C CA . TYR A 1 225 ? 3.838 -7.587 -5.180 1.00 88.62 225 TYR A CA 1
ATOM 1680 C C . TYR A 1 225 ? 2.651 -8.472 -5.597 1.00 88.62 225 TYR A C 1
ATOM 1682 O O . TYR A 1 225 ? 1.689 -8.567 -4.826 1.00 88.62 225 TYR A O 1
ATOM 1690 N N . PRO A 1 226 ? 2.711 -9.162 -6.753 1.00 83.31 226 PRO A N 1
ATOM 1691 C CA . PRO A 1 226 ? 3.808 -9.198 -7.736 1.00 83.31 226 PRO A CA 1
ATOM 1692 C C . PRO A 1 226 ? 3.839 -7.973 -8.655 1.00 83.31 226 PRO A C 1
ATOM 1694 O O . PRO A 1 226 ? 4.889 -7.629 -9.184 1.00 83.31 226 PRO A O 1
ATOM 1697 N N . ILE A 1 227 ? 2.712 -7.273 -8.783 1.00 86.94 227 ILE A N 1
ATOM 1698 C CA . ILE A 1 227 ? 2.590 -6.027 -9.540 1.00 86.94 227 ILE A CA 1
ATOM 1699 C C . ILE A 1 227 ? 2.602 -4.816 -8.611 1.00 86.94 227 ILE A C 1
ATOM 1701 O O . ILE A 1 227 ? 2.151 -4.876 -7.464 1.00 86.94 227 ILE A O 1
ATOM 1705 N N . PHE A 1 228 ? 3.077 -3.693 -9.136 1.00 88.56 228 PHE A N 1
ATOM 1706 C CA . PHE A 1 228 ? 2.913 -2.383 -8.529 1.00 88.56 228 PHE A CA 1
ATOM 1707 C C . PHE A 1 228 ? 1.687 -1.641 -9.069 1.00 88.56 228 PHE A C 1
ATOM 1709 O O . PHE A 1 228 ? 1.544 -1.453 -10.281 1.00 88.56 228 PHE A O 1
ATOM 1716 N N . ARG A 1 229 ? 0.835 -1.151 -8.173 1.00 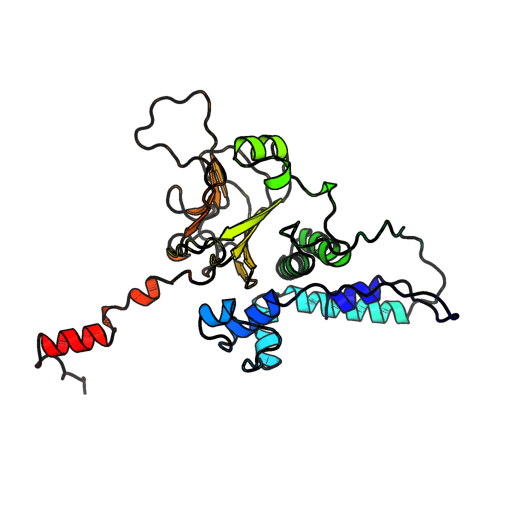89.94 229 ARG A N 1
ATOM 1717 C CA . ARG A 1 229 ? -0.264 -0.235 -8.506 1.00 89.94 229 ARG A CA 1
ATOM 1718 C C . ARG A 1 229 ? -0.537 0.659 -7.313 1.00 89.94 229 ARG A C 1
ATOM 1720 O O . ARG A 1 229 ? -0.610 0.150 -6.203 1.00 89.94 229 ARG A O 1
ATOM 1727 N N . MET A 1 230 ? -0.747 1.952 -7.536 1.00 90.62 230 MET A N 1
ATOM 1728 C CA . MET A 1 230 ? -1.186 2.880 -6.494 1.00 90.62 230 MET A CA 1
ATOM 1729 C C . MET A 1 230 ? -2.625 3.327 -6.765 1.00 90.62 230 MET A C 1
ATOM 1731 O O . MET A 1 230 ? -2.946 3.740 -7.876 1.00 90.62 230 MET A O 1
ATOM 1735 N N . LEU A 1 231 ? -3.488 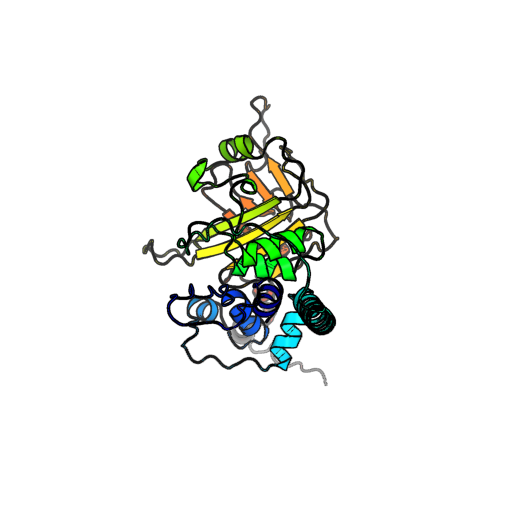3.219 -5.757 1.00 92.00 231 LEU A N 1
ATOM 1736 C CA . LEU A 1 231 ? -4.879 3.664 -5.773 1.00 92.00 231 LEU A CA 1
ATOM 1737 C C . LEU A 1 231 ? -4.994 4.911 -4.897 1.00 92.00 231 LEU A C 1
ATOM 1739 O O . LEU A 1 231 ? -4.758 4.864 -3.685 1.00 92.00 231 LEU A O 1
ATOM 1743 N N . LEU A 1 232 ? -5.345 6.030 -5.524 1.00 91.06 232 LEU A N 1
ATOM 1744 C CA . LEU A 1 232 ? -5.515 7.308 -4.838 1.00 91.06 232 LEU A CA 1
ATOM 1745 C C . LEU A 1 232 ? -6.907 7.410 -4.191 1.00 91.06 232 LEU A C 1
ATOM 1747 O O . LEU A 1 232 ? -7.819 6.685 -4.599 1.00 91.06 232 LEU A O 1
ATOM 1751 N N . PRO A 1 233 ? -7.115 8.326 -3.229 1.00 91.38 233 PRO A N 1
ATOM 1752 C CA . PRO A 1 233 ? -8.453 8.700 -2.788 1.00 91.38 233 PRO A CA 1
ATOM 1753 C C . PRO A 1 233 ? -9.320 9.140 -3.971 1.00 91.38 233 PRO A C 1
ATOM 1755 O O . PRO A 1 233 ? -8.886 9.921 -4.818 1.00 91.38 233 PRO A O 1
ATOM 1758 N N . SER A 1 234 ? -10.564 8.671 -4.022 1.00 88.75 234 SER A N 1
ATOM 1759 C CA . SER A 1 234 ? -11.538 9.083 -5.037 1.00 88.75 234 SER A CA 1
ATOM 1760 C C . SER A 1 234 ? -12.173 10.446 -4.716 1.00 88.75 234 SER A C 1
ATOM 1762 O O . SER A 1 234 ? -12.705 11.109 -5.605 1.00 88.75 234 SER A O 1
ATOM 1764 N N . GLY A 1 235 ? -12.164 10.833 -3.434 1.00 83.94 235 GLY A N 1
ATOM 1765 C CA . GLY A 1 235 ? -12.844 12.018 -2.906 1.00 83.94 235 GLY A CA 1
ATOM 1766 C C . GLY A 1 235 ? -14.350 11.851 -2.661 1.00 83.94 235 GLY A C 1
ATOM 1767 O O . GLY A 1 235 ? -14.975 12.784 -2.160 1.00 83.94 235 GLY A O 1
ATOM 1768 N N . LYS A 1 236 ? -14.948 10.693 -2.981 1.00 88.50 236 LYS A N 1
ATOM 1769 C CA . LYS A 1 236 ? -16.391 10.442 -2.792 1.00 88.50 236 LYS A CA 1
ATOM 1770 C C . LYS A 1 236 ? -16.756 10.115 -1.345 1.00 88.50 236 LYS A C 1
ATOM 1772 O O . LYS A 1 236 ? -17.801 10.545 -0.869 1.00 88.50 236 LYS A O 1
ATOM 1777 N N . GLU A 1 237 ? -15.897 9.371 -0.655 1.00 90.88 237 GLU A N 1
ATOM 1778 C CA . GLU A 1 237 ? -16.040 9.022 0.760 1.00 90.88 237 GLU A CA 1
ATOM 1779 C C . GLU A 1 237 ? -14.746 9.333 1.516 1.00 90.88 237 GLU A C 1
ATOM 1781 O O . GLU A 1 237 ? -13.667 9.411 0.929 1.00 90.88 237 GLU A O 1
ATOM 1786 N N . LYS A 1 238 ? -14.868 9.539 2.831 1.00 91.88 238 LYS A N 1
ATOM 1787 C CA . LYS A 1 238 ? -13.753 9.887 3.730 1.00 91.88 238 LYS A CA 1
ATOM 1788 C C . LYS A 1 238 ? -13.424 8.758 4.707 1.00 91.88 238 LYS A C 1
ATOM 1790 O O . LYS A 1 238 ? -12.857 8.996 5.770 1.00 91.88 238 LYS A O 1
ATOM 1795 N N . ASN A 1 239 ? -13.788 7.529 4.356 1.00 94.25 239 ASN A N 1
ATOM 1796 C CA . ASN A 1 239 ? -13.565 6.356 5.192 1.00 94.25 239 ASN A CA 1
ATOM 1797 C C . ASN A 1 239 ? -12.127 5.851 4.989 1.00 94.25 239 ASN A C 1
ATOM 1799 O O . ASN A 1 239 ? -11.916 4.794 4.400 1.00 94.25 239 ASN A O 1
ATOM 1803 N N . ILE A 1 240 ? -11.140 6.658 5.402 1.00 93.88 240 ILE A N 1
ATOM 1804 C CA . ILE A 1 240 ? -9.712 6.412 5.141 1.00 93.88 240 ILE A CA 1
ATOM 1805 C C . ILE A 1 240 ? -9.220 5.219 5.957 1.00 93.88 240 ILE A C 1
ATOM 1807 O O . ILE A 1 240 ? -8.864 4.191 5.385 1.00 93.88 240 ILE A O 1
ATOM 1811 N N . MET A 1 241 ? -9.241 5.328 7.286 1.00 93.38 241 MET A N 1
ATOM 1812 C CA . MET A 1 241 ? -8.878 4.227 8.175 1.00 93.38 241 MET A CA 1
ATOM 1813 C C . MET A 1 241 ? -9.758 4.191 9.419 1.00 93.38 241 MET A C 1
ATOM 1815 O O . MET A 1 241 ? -10.259 5.225 9.851 1.00 93.38 241 MET A O 1
ATOM 1819 N N . TYR A 1 242 ? -9.917 3.022 10.025 1.00 91.12 242 TYR A N 1
ATOM 1820 C CA . TYR A 1 242 ? -10.380 2.911 11.405 1.00 91.12 242 TYR A CA 1
ATOM 1821 C C . TYR A 1 242 ? -9.619 1.794 12.119 1.00 91.12 242 TYR A C 1
ATOM 1823 O O . TYR A 1 242 ? -9.160 0.838 11.492 1.00 91.12 242 TYR A O 1
ATOM 1831 N N . CYS A 1 243 ? -9.492 1.912 13.438 1.00 89.81 243 CYS A N 1
ATOM 1832 C CA . CYS A 1 243 ? -8.829 0.920 14.271 1.00 89.81 243 CYS A CA 1
ATOM 1833 C C . CYS A 1 243 ? -9.620 0.757 15.565 1.00 89.81 243 CYS A C 1
ATOM 1835 O O . CYS A 1 243 ? -9.658 1.675 16.383 1.00 89.81 243 CYS A O 1
ATOM 1837 N N . HIS A 1 244 ? -10.258 -0.399 15.741 1.00 84.31 244 HIS A N 1
ATOM 1838 C CA . HIS A 1 244 ? -11.078 -0.683 16.915 1.00 84.31 244 HIS A CA 1
ATOM 1839 C C . HIS A 1 244 ? -10.449 -1.800 17.748 1.00 84.31 244 HIS A C 1
ATOM 1841 O O . HIS A 1 244 ? -10.359 -2.940 17.294 1.00 84.31 244 HIS A O 1
ATOM 1847 N N . LEU A 1 245 ? -10.037 -1.469 18.974 1.00 78.62 245 LEU A N 1
ATOM 1848 C CA . LEU A 1 245 ? -9.566 -2.425 19.978 1.00 78.62 245 LEU A CA 1
ATOM 1849 C C . LEU A 1 245 ? -10.617 -2.607 21.085 1.00 78.62 245 LEU A C 1
ATOM 1851 O O . LEU A 1 245 ? -11.378 -1.687 21.393 1.00 78.62 245 LEU A O 1
ATOM 1855 N N . HIS A 1 246 ? -10.630 -3.783 21.718 1.00 69.12 246 HIS A N 1
ATOM 1856 C CA . HIS A 1 246 ? -11.504 -4.082 22.849 1.00 69.12 246 HIS A CA 1
ATOM 1857 C C . HIS A 1 246 ? -11.271 -3.097 24.008 1.00 69.12 246 HIS A C 1
ATOM 1859 O O . HIS A 1 246 ? -10.202 -3.068 24.618 1.00 69.12 246 HIS A O 1
ATOM 1865 N N . THR A 1 247 ? -12.278 -2.292 24.341 1.00 60.97 247 THR A N 1
ATOM 1866 C CA . THR A 1 247 ? -12.275 -1.473 25.557 1.00 60.97 247 THR A CA 1
ATOM 1867 C C . THR A 1 247 ? -12.784 -2.318 26.722 1.00 60.97 247 THR A C 1
ATOM 1869 O O . THR A 1 247 ? -13.881 -2.859 26.638 1.00 60.97 247 THR A O 1
ATOM 1872 N N . GLN A 1 248 ? -12.025 -2.402 27.823 1.00 54.69 248 GLN A N 1
ATOM 1873 C CA . GLN A 1 248 ? -12.360 -3.227 29.003 1.00 54.69 248 GLN A CA 1
ATOM 1874 C C . GLN A 1 248 ? -13.713 -2.892 29.669 1.00 54.69 248 GLN A C 1
ATOM 1876 O O . GLN A 1 248 ? -14.186 -3.640 30.519 1.00 54.69 248 GLN A O 1
ATOM 1881 N N . LEU A 1 249 ? -14.359 -1.792 29.273 1.00 54.97 249 LEU A N 1
ATOM 1882 C CA . LEU A 1 249 ? -15.743 -1.479 29.605 1.00 54.97 249 LEU A CA 1
ATOM 1883 C C . LEU A 1 249 ? -16.604 -1.557 28.341 1.00 54.97 249 LEU A C 1
ATOM 1885 O O . LEU A 1 249 ? -16.631 -0.591 27.580 1.00 54.97 249 LEU A O 1
ATOM 1889 N N . LYS A 1 250 ? -17.349 -2.648 28.120 1.00 58.78 250 LYS A N 1
ATOM 1890 C CA . LYS A 1 250 ? -18.497 -2.601 27.202 1.00 58.78 250 LYS A CA 1
ATOM 1891 C C . LYS A 1 250 ? -19.707 -3.385 27.702 1.00 58.78 250 LYS A C 1
ATOM 1893 O O . LYS A 1 250 ? -19.656 -4.581 27.971 1.00 58.78 250 LYS A O 1
ATOM 1898 N N . THR A 1 251 ? -20.806 -2.641 27.776 1.00 60.88 251 THR A N 1
ATOM 1899 C CA . THR A 1 251 ? -22.202 -3.074 27.782 1.00 60.88 251 THR A CA 1
ATOM 1900 C C . THR A 1 251 ? -22.487 -3.929 26.542 1.00 60.88 251 THR A C 1
ATOM 1902 O O . THR A 1 251 ? -21.901 -3.695 25.487 1.00 60.88 251 THR A O 1
ATOM 1905 N N . TYR A 1 252 ? -23.382 -4.911 26.657 1.00 58.47 252 TYR A N 1
ATOM 1906 C CA . TYR A 1 252 ? -23.766 -5.802 25.558 1.00 58.47 252 TYR A CA 1
ATOM 1907 C C . TYR A 1 252 ? -24.248 -5.019 24.318 1.00 58.47 252 TYR A C 1
ATOM 1909 O O . TYR A 1 252 ? -25.256 -4.316 24.382 1.00 58.47 252 TYR A O 1
ATOM 1917 N N . GLU A 1 253 ? -23.545 -5.164 23.189 1.00 63.31 253 GLU A N 1
ATOM 1918 C CA . GLU A 1 253 ? -23.991 -4.731 21.858 1.00 63.31 253 GLU A CA 1
ATOM 1919 C C . GLU A 1 253 ? -24.493 -5.960 21.085 1.00 63.31 253 GLU A C 1
ATOM 1921 O O . GLU A 1 253 ? -23.768 -6.943 20.943 1.00 63.31 253 GLU A O 1
ATOM 1926 N N . ALA A 1 254 ? -25.724 -5.908 20.561 1.00 59.22 254 ALA A N 1
ATOM 1927 C CA . ALA A 1 254 ? -26.323 -7.022 19.812 1.00 59.22 254 ALA A CA 1
ATOM 1928 C C . ALA A 1 254 ? -25.568 -7.354 18.507 1.00 59.22 254 ALA A C 1
ATOM 1930 O O . ALA A 1 254 ? -25.614 -8.486 18.033 1.00 59.22 254 ALA A O 1
ATOM 1931 N N . THR A 1 255 ? -24.857 -6.375 17.939 1.00 65.00 255 THR A N 1
ATOM 1932 C CA . THR A 1 255 ? -24.007 -6.522 16.750 1.00 65.00 255 THR A CA 1
ATOM 1933 C C . THR A 1 255 ? -22.652 -5.861 17.019 1.00 65.00 255 THR A C 1
ATOM 1935 O O . THR A 1 255 ? -22.517 -4.653 16.794 1.00 65.00 255 THR A O 1
ATOM 1938 N N . PRO A 1 256 ? -21.659 -6.599 17.547 1.00 69.38 256 PRO A N 1
ATOM 1939 C CA . PRO A 1 256 ? -20.361 -6.024 17.871 1.00 69.38 256 PRO A CA 1
ATOM 1940 C C . PRO A 1 256 ? -19.642 -5.567 16.598 1.00 69.38 256 PRO A C 1
ATOM 1942 O O . PRO A 1 256 ? -19.662 -6.251 15.572 1.00 69.38 256 PRO A O 1
ATOM 1945 N N . LYS A 1 257 ? -18.996 -4.400 16.666 1.00 75.75 257 LYS A N 1
ATOM 1946 C CA . LYS A 1 257 ? -18.153 -3.902 15.573 1.00 75.75 257 LYS A CA 1
ATOM 1947 C C . LYS A 1 257 ? -16.924 -4.808 15.391 1.00 75.75 257 LYS A C 1
ATOM 1949 O O . LYS A 1 257 ? -16.406 -5.320 16.385 1.00 75.75 257 LYS A O 1
ATOM 1954 N N . PRO A 1 258 ? -16.431 -4.984 14.153 1.00 75.7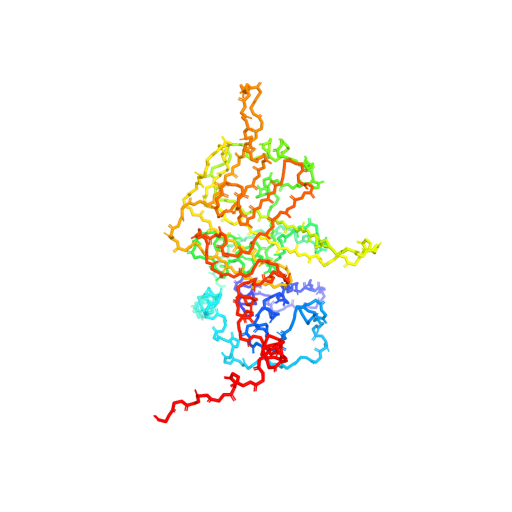5 258 PRO A N 1
ATOM 1955 C CA . PRO A 1 258 ? -15.235 -5.779 13.897 1.00 75.75 258 PRO A CA 1
ATOM 1956 C C . PRO A 1 258 ? -14.010 -5.193 14.617 1.00 75.75 258 PRO A C 1
ATOM 1958 O O . PRO A 1 258 ? -13.709 -4.005 14.481 1.00 75.75 258 PRO A O 1
ATOM 1961 N N . LEU A 1 259 ? -13.316 -6.042 15.380 1.00 86.75 259 LEU A N 1
ATOM 1962 C CA . LEU A 1 259 ? -12.077 -5.718 16.090 1.00 86.75 259 LEU A CA 1
ATOM 1963 C C . LEU A 1 259 ? -10.891 -5.910 15.152 1.00 86.75 259 LEU A C 1
ATOM 1965 O O . LEU A 1 259 ? -10.699 -6.997 14.609 1.00 86.75 259 LEU A O 1
ATOM 1969 N N . GLY A 1 260 ? -10.116 -4.853 14.940 1.00 92.50 260 GLY A N 1
ATOM 1970 C CA . GLY A 1 260 ? -9.060 -4.880 13.940 1.00 92.50 260 GLY A CA 1
ATOM 1971 C C . GLY A 1 260 ? -8.702 -3.512 13.387 1.00 92.50 260 GLY A C 1
ATOM 1972 O O . GLY A 1 260 ? -9.133 -2.468 13.889 1.00 92.50 260 GLY A O 1
ATOM 1973 N N . LEU A 1 261 ? -7.908 -3.552 12.324 1.00 94.25 261 LEU A N 1
ATOM 1974 C CA . LEU A 1 261 ? -7.436 -2.396 11.577 1.00 94.25 261 LEU A CA 1
ATOM 1975 C C . LEU A 1 261 ? -7.983 -2.462 10.156 1.00 94.25 261 LEU A C 1
ATOM 1977 O O . LEU A 1 261 ? -7.845 -3.484 9.483 1.00 94.25 261 LEU A O 1
ATOM 1981 N N . ALA A 1 262 ? -8.577 -1.372 9.684 1.00 94.62 262 ALA A N 1
ATOM 1982 C CA . ALA A 1 262 ? -9.186 -1.364 8.368 1.00 94.62 262 ALA A CA 1
ATOM 1983 C C . ALA A 1 262 ? -9.024 -0.063 7.603 1.00 94.62 262 ALA A C 1
ATOM 1985 O O . ALA A 1 262 ? -8.815 1.006 8.176 1.00 94.62 262 ALA A O 1
ATOM 1986 N N . PHE A 1 263 ? -9.175 -0.188 6.288 1.00 95.56 263 PHE A N 1
ATOM 1987 C CA . PHE A 1 263 ? -8.983 0.878 5.319 1.00 95.56 263 PHE A CA 1
ATOM 1988 C C . PHE A 1 263 ? -10.050 0.794 4.237 1.00 95.56 263 PHE A C 1
ATOM 1990 O O . PHE A 1 263 ? -10.295 -0.296 3.716 1.00 95.56 263 PHE A O 1
ATOM 1997 N N . GLY A 1 264 ? -10.641 1.935 3.873 1.00 94.06 264 GLY A N 1
ATOM 1998 C CA . GLY A 1 264 ? -11.630 2.035 2.793 1.00 94.06 264 GLY A CA 1
ATOM 1999 C C . GLY A 1 264 ? -12.956 1.321 3.065 1.00 94.06 264 GLY A C 1
ATOM 2000 O O . GLY A 1 264 ? -13.075 0.503 3.977 1.00 94.06 264 GLY A O 1
ATOM 2001 N N . GLY A 1 265 ? -13.958 1.591 2.229 1.00 91.44 265 GLY A N 1
ATOM 2002 C CA . GLY A 1 265 ? -15.292 0.994 2.340 1.00 91.44 265 GLY A CA 1
ATOM 2003 C C . GLY A 1 265 ? -16.091 1.483 3.549 1.00 91.44 265 GLY A C 1
ATOM 2004 O O . GLY A 1 265 ? -15.978 2.634 3.966 1.00 91.44 265 GLY A O 1
ATOM 2005 N N . SER A 1 266 ? -16.925 0.609 4.107 1.00 90.62 266 SER A N 1
ATOM 2006 C CA . SER A 1 266 ? -17.740 0.881 5.299 1.00 90.62 266 SER A CA 1
ATOM 2007 C C . SER A 1 266 ? -17.488 -0.165 6.382 1.00 90.62 266 SER A C 1
ATOM 2009 O O . SER A 1 266 ? -16.989 -1.246 6.087 1.00 90.62 266 SER A O 1
ATOM 2011 N N . ILE A 1 267 ? -17.894 0.108 7.626 1.00 88.88 267 ILE A N 1
ATOM 2012 C CA . ILE A 1 267 ? -17.812 -0.881 8.715 1.00 88.88 267 ILE A CA 1
ATOM 2013 C C . ILE A 1 267 ? -18.574 -2.154 8.297 1.00 88.88 267 ILE A C 1
ATOM 2015 O O . ILE A 1 267 ? -19.717 -2.076 7.843 1.00 88.88 267 ILE A O 1
ATOM 2019 N N . GLY A 1 268 ? -17.921 -3.309 8.400 1.00 87.00 268 GLY A N 1
ATOM 2020 C CA . GLY A 1 268 ? -18.364 -4.624 7.929 1.00 87.00 268 GLY A CA 1
ATOM 2021 C C . GLY A 1 268 ? -18.070 -4.935 6.453 1.00 87.00 268 GLY A C 1
ATOM 2022 O O . GLY A 1 268 ? -18.120 -6.102 6.063 1.00 87.00 268 GLY A O 1
ATOM 2023 N N . ASN A 1 269 ? -17.752 -3.931 5.630 1.00 91.19 269 ASN A N 1
ATOM 2024 C CA . ASN A 1 269 ? -17.490 -4.040 4.186 1.00 91.19 269 ASN A CA 1
ATOM 2025 C C . ASN A 1 269 ? -16.249 -3.234 3.776 1.00 91.19 269 ASN A C 1
ATOM 2027 O O . ASN A 1 269 ? -16.238 -2.512 2.782 1.00 91.19 269 ASN A O 1
ATOM 2031 N N . GLU A 1 270 ? -15.194 -3.348 4.567 1.00 93.50 270 GLU A N 1
ATOM 2032 C CA . GLU A 1 270 ? -13.943 -2.631 4.378 1.00 93.50 270 GLU A CA 1
ATOM 2033 C C . GLU A 1 270 ? -13.191 -3.125 3.145 1.00 93.50 270 GLU A C 1
ATOM 2035 O O . GLU A 1 270 ? -13.232 -4.316 2.805 1.00 93.50 270 GLU A O 1
ATOM 2040 N N . ARG A 1 271 ? -12.447 -2.220 2.507 1.00 93.88 271 ARG A N 1
ATOM 2041 C CA . ARG A 1 271 ? -11.611 -2.556 1.349 1.00 93.88 271 ARG A CA 1
ATOM 2042 C C . ARG A 1 271 ? -10.464 -3.478 1.744 1.00 93.88 271 ARG A C 1
ATOM 2044 O O . 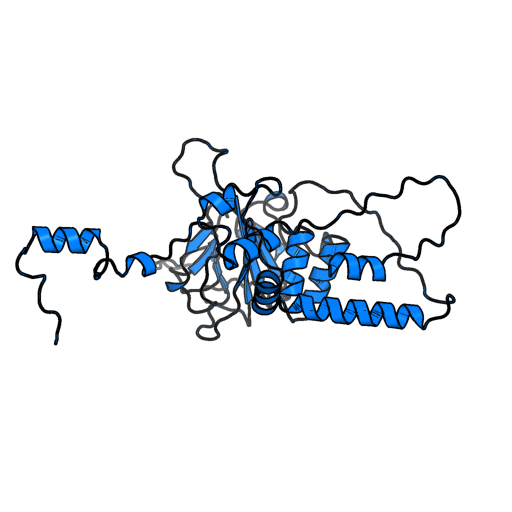ARG A 1 271 ? -10.212 -4.473 1.062 1.00 93.88 271 ARG A O 1
ATOM 2051 N N . ILE A 1 272 ? -9.802 -3.145 2.846 1.00 95.38 272 ILE A N 1
ATOM 2052 C CA . ILE A 1 272 ? -8.793 -3.965 3.512 1.00 95.38 272 ILE A CA 1
ATOM 2053 C C . ILE A 1 272 ? -9.184 -4.043 4.983 1.00 95.38 272 ILE A C 1
ATOM 2055 O O . ILE A 1 272 ? -9.401 -3.010 5.611 1.00 95.38 272 ILE A O 1
ATOM 2059 N N . PHE A 1 273 ? -9.234 -5.250 5.533 1.00 95.00 273 PHE A N 1
ATOM 2060 C CA . PHE A 1 273 ? -9.442 -5.485 6.958 1.00 95.00 273 PHE A CA 1
ATOM 2061 C C . PHE A 1 273 ? -8.415 -6.486 7.479 1.00 95.00 273 PHE A C 1
ATOM 2063 O O . PHE A 1 273 ? -8.221 -7.543 6.878 1.00 95.00 273 PHE A O 1
ATOM 2070 N N . ILE A 1 274 ? -7.769 -6.149 8.588 1.00 95.25 274 ILE A N 1
ATOM 2071 C CA . ILE A 1 274 ? -6.826 -6.988 9.324 1.00 95.25 274 ILE A CA 1
ATOM 2072 C C . ILE A 1 274 ? -7.473 -7.273 10.674 1.00 95.25 274 ILE A C 1
ATOM 2074 O O . ILE A 1 274 ? -7.861 -6.335 11.375 1.00 95.25 274 ILE A O 1
ATOM 2078 N N . ASP A 1 275 ? -7.605 -8.548 11.018 1.00 92.69 275 ASP A N 1
ATOM 2079 C CA . ASP A 1 275 ? -8.198 -8.972 12.284 1.00 92.69 275 ASP A CA 1
ATOM 2080 C C . ASP A 1 275 ? -7.339 -8.623 13.508 1.00 92.69 275 ASP A C 1
ATOM 2082 O O . ASP A 1 275 ? -6.224 -8.119 13.404 1.00 92.69 275 ASP A O 1
ATOM 2086 N N . GLU A 1 276 ? -7.879 -8.841 14.705 1.00 92.25 276 GLU A N 1
ATOM 2087 C CA . GLU A 1 276 ? -7.224 -8.446 15.953 1.00 92.25 276 GLU A CA 1
ATOM 2088 C C . GLU A 1 276 ? -5.931 -9.213 16.262 1.00 92.25 276 GLU A C 1
ATOM 2090 O O . GLU A 1 276 ? -5.064 -8.684 16.955 1.00 92.25 276 GLU A O 1
ATOM 2095 N N . ASP A 1 277 ? -5.771 -10.439 15.767 1.00 91.19 277 ASP A N 1
ATOM 2096 C CA . ASP A 1 277 ? -4.607 -11.292 16.025 1.00 91.19 277 ASP A CA 1
ATOM 2097 C C . ASP A 1 277 ? -3.588 -11.287 14.869 1.00 91.19 277 ASP A C 1
ATOM 2099 O O . ASP A 1 277 ? -2.503 -11.864 14.990 1.00 91.19 277 ASP A O 1
ATOM 2103 N N . PHE A 1 278 ? -3.887 -10.567 13.783 1.00 92.62 278 PHE A N 1
ATOM 2104 C CA . PHE A 1 278 ? -3.117 -10.524 12.537 1.00 92.62 278 PHE A CA 1
ATOM 2105 C C . PHE A 1 278 ? -2.964 -11.918 11.903 1.00 92.62 278 PHE A C 1
ATOM 2107 O O . PHE A 1 278 ? -1.933 -12.217 11.283 1.00 92.62 278 PHE A O 1
ATOM 2114 N N . SER A 1 279 ? -3.960 -12.791 12.081 1.00 90.56 279 SER A N 1
ATOM 2115 C CA . SER A 1 279 ? -4.013 -14.116 11.462 1.00 90.56 279 SER A CA 1
ATOM 2116 C C . SER A 1 279 ? -4.662 -14.077 10.077 1.00 90.56 279 SER A C 1
ATOM 2118 O O . SER A 1 279 ? -4.261 -14.841 9.194 1.00 90.56 279 SER A O 1
ATOM 2120 N N . LYS A 1 280 ? -5.597 -13.147 9.848 1.00 91.56 280 LYS A N 1
ATOM 2121 C CA . LYS A 1 280 ? -6.353 -13.023 8.603 1.00 91.56 280 LYS A CA 1
ATOM 2122 C C . LYS A 1 280 ? -6.393 -11.586 8.097 1.00 91.56 280 LYS A C 1
ATOM 2124 O O . LYS A 1 280 ? -6.768 -10.643 8.788 1.00 91.56 280 LYS A O 1
ATOM 2129 N N . VAL A 1 281 ? -6.111 -11.449 6.804 1.00 93.00 281 VAL A N 1
ATOM 2130 C CA . VAL A 1 281 ? -6.336 -10.215 6.049 1.00 93.00 281 VAL A CA 1
ATOM 2131 C C . VAL A 1 281 ? -7.439 -10.462 5.027 1.00 93.00 281 VAL A C 1
ATOM 2133 O O . VAL A 1 281 ? -7.382 -11.415 4.252 1.00 93.00 281 VAL A O 1
ATOM 2136 N N . THR A 1 282 ? -8.451 -9.602 5.023 1.00 92.56 282 THR A N 1
ATOM 2137 C CA . THR A 1 282 ? -9.543 -9.609 4.048 1.00 92.56 282 THR A CA 1
ATOM 2138 C C . THR A 1 282 ? -9.350 -8.452 3.080 1.00 92.56 282 THR A C 1
ATOM 2140 O O . THR A 1 282 ? -9.245 -7.303 3.501 1.00 92.56 282 THR A O 1
ATOM 2143 N N . VAL A 1 283 ? -9.325 -8.748 1.780 1.00 92.62 283 VAL A N 1
ATOM 2144 C CA . VAL A 1 283 ? -9.218 -7.748 0.710 1.00 92.62 283 VAL A CA 1
ATOM 2145 C C . VAL A 1 283 ? -10.447 -7.879 -0.192 1.00 92.62 283 VAL A C 1
ATOM 2147 O O . VAL A 1 283 ? -10.588 -8.859 -0.922 1.00 92.62 283 VAL A O 1
ATOM 2150 N N . ARG A 1 284 ? -11.374 -6.917 -0.127 1.00 91.31 284 ARG A N 1
ATOM 2151 C CA . ARG A 1 284 ? -12.659 -6.958 -0.861 1.00 91.31 284 ARG A CA 1
ATOM 2152 C C . ARG A 1 284 ? -12.583 -6.209 -2.174 1.00 91.31 284 ARG A C 1
ATOM 2154 O O . ARG A 1 284 ? -11.792 -5.285 -2.266 1.00 91.31 284 ARG A O 1
ATOM 2161 N N . HIS A 1 285 ? -13.386 -6.580 -3.174 1.00 89.75 285 HIS A N 1
ATOM 2162 C CA . HIS A 1 285 ? -13.410 -5.941 -4.499 1.00 89.75 285 HIS A CA 1
ATOM 2163 C C . HIS A 1 285 ? -13.736 -4.436 -4.431 1.00 89.75 285 HIS A C 1
ATOM 2165 O O . HIS A 1 285 ? -14.442 -4.001 -3.530 1.00 89.75 285 HIS A O 1
ATOM 2171 N N . HIS A 1 286 ? -13.252 -3.627 -5.380 1.00 85.88 286 HIS A N 1
ATOM 2172 C CA . HIS A 1 286 ? -13.357 -2.161 -5.301 1.00 85.88 286 HIS A CA 1
ATOM 2173 C C . HIS A 1 286 ? -14.805 -1.649 -5.340 1.00 85.88 286 HIS A C 1
ATOM 2175 O O . HIS A 1 286 ? -15.075 -0.549 -4.887 1.00 85.88 286 HIS A O 1
ATOM 2181 N N . ALA A 1 287 ? -15.754 -2.456 -5.818 1.00 87.06 287 ALA A N 1
ATOM 2182 C CA . ALA A 1 287 ? -17.174 -2.107 -5.837 1.00 87.06 287 ALA A CA 1
ATOM 2183 C C . ALA A 1 287 ? -17.769 -1.816 -4.442 1.00 87.06 287 ALA A C 1
ATOM 2185 O O . ALA A 1 287 ? -18.757 -1.089 -4.348 1.00 87.06 287 ALA A O 1
ATOM 2186 N N . VAL A 1 288 ? -17.182 -2.357 -3.364 1.00 86.25 288 VAL A N 1
ATOM 2187 C CA . VAL A 1 288 ? -17.638 -2.086 -1.985 1.00 86.25 288 VAL A CA 1
ATOM 2188 C C . VAL A 1 288 ? -17.037 -0.807 -1.396 1.00 86.25 288 VAL A C 1
ATOM 2190 O O . VAL A 1 288 ? -17.393 -0.412 -0.291 1.00 86.25 288 VAL A O 1
ATOM 2193 N N . ASP A 1 289 ? -16.113 -0.171 -2.115 1.00 91.31 289 ASP A N 1
ATOM 2194 C CA . ASP A 1 289 ? -15.291 0.923 -1.624 1.00 91.31 289 ASP A CA 1
ATOM 2195 C C . ASP A 1 289 ? -15.378 2.133 -2.549 1.00 91.31 289 ASP A C 1
ATOM 2197 O O . ASP A 1 289 ? -14.939 2.105 -3.696 1.00 91.31 289 ASP A O 1
ATOM 2201 N N . LYS A 1 290 ? -15.927 3.229 -2.027 1.00 92.50 290 LYS A N 1
ATOM 2202 C CA . LYS A 1 290 ? -15.927 4.514 -2.728 1.00 92.50 290 LYS A CA 1
ATOM 2203 C C . LYS A 1 290 ? -14.863 5.459 -2.186 1.00 92.50 290 LYS A C 1
ATOM 2205 O O . LYS A 1 290 ? -14.750 6.560 -2.715 1.00 92.50 290 LYS A O 1
ATOM 2210 N N . THR A 1 291 ? -14.083 5.085 -1.174 1.00 93.25 291 THR A N 1
ATOM 2211 C CA . THR A 1 291 ? -13.010 5.925 -0.627 1.00 93.25 291 THR A CA 1
ATOM 2212 C C . THR A 1 291 ? -11.850 6.028 -1.607 1.00 93.25 291 THR A C 1
ATOM 2214 O O . THR A 1 291 ? -11.351 7.128 -1.843 1.00 93.25 291 THR A O 1
ATOM 2217 N N . TYR A 1 292 ? -11.447 4.914 -2.219 1.00 93.94 292 TYR A N 1
ATOM 2218 C CA . TYR A 1 292 ? -10.305 4.853 -3.132 1.00 93.94 292 TYR A CA 1
ATOM 2219 C C . TYR A 1 292 ? -10.731 4.655 -4.589 1.00 93.94 292 TYR A C 1
ATOM 2221 O O . TYR A 1 292 ? -11.880 4.348 -4.898 1.00 93.94 292 TYR A O 1
ATOM 2229 N N . GLN A 1 293 ? -9.800 4.887 -5.511 1.00 92.50 293 GLN A N 1
ATOM 2230 C CA . GLN A 1 293 ? -9.992 4.599 -6.927 1.00 92.50 293 GLN A CA 1
ATOM 2231 C C . GLN A 1 293 ? -10.225 3.106 -7.182 1.00 92.50 293 GLN A C 1
ATOM 2233 O O . GLN A 1 293 ? -9.713 2.232 -6.477 1.00 92.50 293 GLN A O 1
ATOM 2238 N N . ASN A 1 294 ? -10.955 2.829 -8.261 1.00 90.56 294 ASN A N 1
ATOM 2239 C CA . ASN A 1 294 ? -11.206 1.477 -8.732 1.00 90.56 294 ASN A CA 1
ATOM 2240 C C . ASN A 1 294 ? -9.897 0.779 -9.123 1.00 90.56 294 ASN A C 1
ATOM 2242 O O . ASN A 1 294 ? -8.986 1.381 -9.693 1.00 90.56 294 ASN A O 1
ATOM 2246 N N . GLY A 1 295 ? -9.827 -0.523 -8.867 1.00 86.62 295 GLY A N 1
ATOM 2247 C CA . GLY A 1 295 ? -8.686 -1.344 -9.253 1.00 86.62 295 GLY A CA 1
ATOM 2248 C C . GLY A 1 295 ? -8.570 -2.593 -8.399 1.00 86.62 295 GLY A C 1
ATOM 2249 O O . GLY A 1 295 ? -9.265 -2.740 -7.399 1.00 86.62 295 GLY A O 1
ATOM 2250 N N . SER A 1 296 ? -7.680 -3.499 -8.777 1.00 87.19 296 SER A N 1
ATOM 2251 C CA . SER A 1 296 ? -7.348 -4.652 -7.946 1.00 87.19 296 SER A CA 1
ATOM 2252 C C . SER A 1 296 ? -6.145 -4.352 -7.046 1.00 87.19 296 SER A C 1
ATOM 2254 O O . SER A 1 296 ? -5.226 -3.642 -7.460 1.00 87.19 296 SER A O 1
ATOM 2256 N N . LEU A 1 297 ? -6.157 -4.891 -5.824 1.00 89.62 297 LEU A N 1
ATOM 2257 C CA . LEU A 1 297 ? -5.014 -4.868 -4.903 1.00 89.62 297 LEU A CA 1
ATOM 2258 C C . LEU A 1 297 ? -4.227 -6.182 -4.899 1.00 89.62 297 LEU A C 1
ATOM 2260 O O . LEU A 1 297 ? -3.060 -6.184 -4.517 1.00 89.62 297 LEU A O 1
ATOM 2264 N N . ILE A 1 298 ? -4.852 -7.281 -5.322 1.00 86.88 298 ILE A N 1
ATOM 2265 C CA . ILE A 1 298 ? -4.242 -8.611 -5.374 1.00 86.88 298 ILE A CA 1
ATOM 2266 C C . ILE A 1 298 ? -4.577 -9.282 -6.714 1.00 86.88 298 ILE A C 1
ATOM 2268 O O . ILE A 1 298 ? -5.690 -9.122 -7.214 1.00 86.88 298 ILE A O 1
ATOM 2272 N N . PRO A 1 299 ? -3.665 -10.047 -7.326 1.00 76.38 299 PRO A N 1
ATOM 2273 C CA . PRO A 1 299 ? -4.021 -10.846 -8.500 1.00 76.38 299 PRO A CA 1
ATOM 2274 C C . PRO A 1 299 ? -5.169 -11.818 -8.173 1.00 76.38 299 PRO A C 1
ATOM 2276 O O . PRO A 1 299 ? -5.289 -12.260 -7.026 1.00 76.38 299 PRO A O 1
ATOM 2279 N N . ASN A 1 300 ? -6.010 -12.151 -9.153 1.00 65.56 300 ASN A N 1
ATOM 2280 C CA . ASN A 1 300 ? -7.257 -12.920 -8.991 1.00 65.56 300 ASN A CA 1
ATOM 2281 C C . ASN A 1 300 ? -8.378 -12.230 -8.197 1.00 65.56 300 ASN A C 1
ATOM 2283 O O . ASN A 1 300 ? -9.328 -12.892 -7.767 1.00 65.56 300 ASN A O 1
ATOM 2287 N N . GLN A 1 301 ? -8.318 -10.914 -7.975 1.00 68.12 301 GLN A N 1
ATOM 2288 C CA . GLN A 1 301 ? -9.470 -10.188 -7.440 1.00 68.12 301 GLN A CA 1
ATOM 2289 C C . GLN A 1 301 ? -10.514 -10.025 -8.552 1.00 68.12 301 GLN A C 1
ATOM 2291 O O . GLN A 1 301 ? -10.600 -8.975 -9.182 1.00 68.12 301 GLN A O 1
ATOM 2296 N N . ILE A 1 302 ? -11.254 -11.105 -8.820 1.00 52.97 302 ILE A N 1
ATOM 2297 C CA . ILE A 1 302 ? -12.274 -11.177 -9.864 1.00 52.97 302 ILE A CA 1
ATOM 2298 C C . ILE A 1 302 ? -13.238 -10.004 -9.692 1.00 52.97 302 ILE A C 1
ATOM 2300 O O . ILE A 1 302 ? -13.854 -9.826 -8.634 1.00 52.97 302 ILE A O 1
ATOM 2304 N N . ASP A 1 303 ? -13.363 -9.213 -10.752 1.00 45.81 303 ASP A N 1
ATOM 2305 C CA . ASP A 1 303 ? -14.424 -8.235 -10.872 1.00 45.81 303 ASP A CA 1
ATOM 2306 C C . ASP A 1 303 ? -15.728 -8.999 -11.091 1.00 45.81 303 ASP A C 1
ATOM 2308 O O . ASP A 1 303 ? -16.057 -9.410 -12.201 1.00 45.81 303 ASP A O 1
ATOM 2312 N N . LEU A 1 304 ? -16.470 -9.254 -10.014 1.00 38.16 304 LEU A N 1
ATOM 2313 C CA . LEU A 1 304 ? -17.791 -9.875 -10.117 1.00 38.16 304 LEU A CA 1
ATOM 2314 C C . LEU A 1 304 ? -18.760 -9.018 -10.956 1.00 38.16 304 LEU A C 1
ATOM 2316 O O . LEU A 1 304 ? -19.786 -9.539 -11.383 1.00 38.16 304 LEU A O 1
ATOM 2320 N N . ALA A 1 305 ? -18.438 -7.751 -11.264 1.00 38.72 305 ALA A N 1
ATOM 2321 C CA . ALA A 1 305 ? -19.195 -6.978 -12.245 1.00 38.72 305 ALA A CA 1
ATOM 2322 C C . ALA A 1 305 ? -18.991 -7.487 -13.685 1.00 38.72 305 ALA A C 1
ATOM 2324 O O . ALA A 1 305 ? -19.898 -7.335 -14.498 1.00 38.72 305 ALA A O 1
ATOM 2325 N N . ALA A 1 306 ? -17.884 -8.174 -13.995 1.00 37.88 306 ALA A N 1
ATOM 2326 C CA . ALA A 1 306 ? -17.706 -8.865 -15.277 1.00 37.88 306 ALA A CA 1
ATOM 2327 C C . ALA A 1 306 ? -18.620 -10.101 -15.410 1.00 37.88 306 ALA A C 1
ATOM 2329 O O . ALA A 1 306 ? -18.999 -10.468 -16.518 1.00 37.88 306 ALA A O 1
ATOM 2330 N N . PHE A 1 307 ? -19.052 -10.692 -14.289 1.00 37.16 307 PHE A N 1
ATOM 2331 C CA . PHE A 1 307 ? -20.107 -11.716 -14.257 1.00 37.16 307 PHE A CA 1
ATOM 2332 C C . PHE A 1 307 ? -21.528 -11.118 -14.215 1.00 37.16 307 PHE A C 1
ATOM 2334 O O . PHE A 1 307 ? -22.511 -11.850 -14.316 1.00 37.16 307 PHE A O 1
ATOM 2341 N N . GLY A 1 308 ? -21.654 -9.790 -14.096 1.00 39.78 308 GLY A N 1
ATOM 2342 C CA . GLY A 1 308 ? -22.934 -9.077 -14.065 1.00 39.78 308 GLY A CA 1
ATOM 2343 C C . GLY A 1 308 ? -23.697 -9.095 -15.393 1.00 39.78 308 GLY A C 1
ATOM 2344 O O . GLY A 1 308 ? -24.916 -8.949 -15.382 1.00 39.78 308 GLY A O 1
ATOM 2345 N N . ASN A 1 309 ? -23.023 -9.368 -16.514 1.00 44.72 309 ASN A N 1
ATOM 2346 C CA . ASN A 1 309 ? -23.667 -9.596 -17.811 1.00 44.72 309 ASN A CA 1
ATOM 2347 C C . ASN A 1 309 ? -23.916 -11.092 -18.069 1.00 44.72 309 ASN A C 1
ATOM 2349 O O . ASN A 1 309 ? -23.730 -11.574 -19.183 1.00 44.72 309 ASN A O 1
ATOM 2353 N N . TRP A 1 310 ? -24.379 -11.850 -17.064 1.00 51.97 310 TRP A N 1
ATOM 2354 C CA . TRP A 1 310 ? -24.945 -13.189 -17.302 1.00 51.97 310 TRP A CA 1
ATOM 2355 C C . TRP A 1 310 ? -26.016 -13.157 -18.406 1.00 51.97 310 TRP A C 1
ATOM 2357 O O . TRP A 1 310 ? -26.110 -14.099 -19.186 1.00 51.97 310 TRP A O 1
ATOM 2367 N N . GLU A 1 311 ? -26.764 -12.048 -18.512 1.00 59.22 311 GLU A N 1
ATOM 2368 C CA . GLU A 1 311 ? -27.711 -11.764 -19.602 1.00 59.22 311 GLU A CA 1
ATOM 2369 C C . GLU A 1 311 ? -27.102 -11.917 -21.012 1.00 59.22 311 GLU A C 1
ATOM 2371 O O . GLU A 1 311 ? -27.787 -12.411 -21.903 1.00 59.22 311 GLU A O 1
ATOM 2376 N N . ASP A 1 312 ? -25.817 -11.592 -21.193 1.00 55.38 312 ASP A N 1
ATOM 2377 C CA . ASP A 1 312 ? -25.127 -11.619 -22.491 1.00 55.38 312 ASP A CA 1
ATOM 2378 C C . ASP A 1 312 ? -24.176 -12.824 -22.652 1.00 55.38 312 ASP A C 1
ATOM 2380 O O . ASP A 1 312 ? -23.459 -12.924 -23.651 1.00 55.38 312 ASP A O 1
ATOM 2384 N N . SER A 1 313 ? -24.123 -13.746 -21.679 1.00 52.94 313 SER A N 1
ATOM 2385 C CA . SER A 1 313 ? -23.227 -14.907 -21.756 1.00 52.94 313 SER A CA 1
ATOM 2386 C C . SER A 1 313 ? -23.658 -15.858 -22.887 1.00 52.94 313 SER A C 1
ATOM 2388 O O . SER A 1 313 ? -24.847 -16.183 -22.988 1.00 52.94 313 SER A O 1
ATOM 2390 N N . PRO A 1 314 ? -22.724 -16.395 -23.701 1.00 56.59 314 PRO A N 1
ATOM 2391 C CA . PRO A 1 314 ? -23.040 -17.403 -24.716 1.00 56.59 314 PRO A CA 1
ATOM 2392 C C . PRO A 1 314 ? -23.711 -18.651 -24.119 1.00 56.59 314 PRO A C 1
ATOM 2394 O O . PRO A 1 314 ? -24.512 -19.298 -24.790 1.00 56.59 314 PRO A O 1
ATOM 2397 N N . GLU A 1 315 ? -23.448 -18.961 -22.847 1.00 66.12 315 GLU A N 1
ATOM 2398 C CA . GLU A 1 315 ? -24.112 -20.039 -22.105 1.00 66.12 315 GLU A CA 1
ATOM 2399 C C . GLU A 1 315 ? -25.597 -19.742 -21.876 1.00 66.12 315 GLU A C 1
ATOM 2401 O O . GLU A 1 315 ? -26.440 -20.614 -22.093 1.00 66.12 315 GLU A O 1
ATOM 2406 N N . LYS A 1 316 ? -25.939 -18.496 -21.524 1.00 68.81 316 LYS A N 1
ATOM 2407 C CA . LYS A 1 316 ? -27.330 -18.063 -21.390 1.00 68.81 316 LYS A CA 1
ATOM 2408 C C . LYS A 1 316 ? -28.024 -17.969 -22.744 1.00 68.81 316 LYS A C 1
ATOM 2410 O O . LYS A 1 316 ? -29.153 -18.429 -22.853 1.00 68.81 316 LYS A O 1
ATOM 2415 N N . MET A 1 317 ? -27.362 -17.463 -23.788 1.00 65.94 317 MET A N 1
ATOM 2416 C CA . MET A 1 317 ? -27.910 -17.492 -25.153 1.00 65.94 317 MET A CA 1
ATOM 2417 C C . MET A 1 317 ? -28.228 -18.923 -25.606 1.00 65.94 317 MET A C 1
ATOM 2419 O O . MET A 1 317 ? -29.293 -19.167 -26.169 1.00 65.94 317 MET A O 1
ATOM 2423 N N . MET A 1 318 ? -27.342 -19.886 -25.331 1.00 73.06 318 MET A N 1
ATOM 2424 C CA . MET A 1 318 ? -27.601 -21.298 -25.625 1.00 73.06 318 MET A CA 1
ATOM 2425 C C . MET A 1 318 ? -28.763 -21.852 -24.797 1.00 73.06 318 MET A C 1
ATOM 2427 O O . MET A 1 318 ? -29.612 -22.558 -25.338 1.00 73.06 318 MET A O 1
ATOM 2431 N N . MET A 1 319 ? -28.850 -21.499 -23.514 1.00 75.44 319 MET A N 1
ATOM 2432 C CA . MET A 1 319 ? -29.946 -21.918 -22.640 1.00 75.44 319 MET A CA 1
ATOM 2433 C C . MET A 1 319 ? -31.296 -21.320 -23.073 1.00 75.44 319 MET A C 1
ATOM 2435 O O . MET A 1 319 ? -32.294 -22.037 -23.105 1.00 75.44 319 MET A O 1
ATOM 2439 N N . ASP A 1 320 ? -31.324 -20.054 -23.494 1.00 72.62 320 ASP A N 1
ATOM 2440 C CA . ASP A 1 320 ? -32.499 -19.372 -24.047 1.00 72.62 320 ASP A CA 1
ATOM 2441 C C . ASP A 1 320 ? -32.935 -19.991 -25.386 1.00 72.62 320 ASP A C 1
ATOM 2443 O O . ASP A 1 320 ? -34.128 -20.205 -25.588 1.00 72.62 320 ASP A O 1
ATOM 2447 N N . MET A 1 321 ? -32.000 -20.353 -26.276 1.00 66.00 321 MET A N 1
ATOM 2448 C CA . MET A 1 321 ? -32.324 -21.045 -27.536 1.00 66.00 321 MET A CA 1
ATOM 2449 C C . MET A 1 321 ? -32.888 -22.455 -27.318 1.00 66.00 321 MET A C 1
ATOM 2451 O O . MET A 1 321 ? -33.730 -22.903 -28.095 1.00 66.00 321 MET A O 1
ATOM 2455 N N . VAL A 1 322 ? -32.424 -23.164 -26.285 1.00 72.81 322 VAL A N 1
ATOM 2456 C CA . VAL A 1 322 ? -32.948 -24.491 -25.912 1.00 72.81 322 VAL A CA 1
ATOM 2457 C C . VAL A 1 322 ? -34.322 -24.373 -25.247 1.00 72.81 322 VAL A C 1
ATOM 2459 O O . VAL A 1 322 ? -35.167 -25.248 -25.429 1.00 72.81 322 VAL A O 1
ATOM 2462 N N . SER A 1 323 ? -34.553 -23.293 -24.498 1.00 74.44 323 SER A N 1
ATOM 2463 C CA . SER A 1 323 ? -35.791 -23.072 -23.743 1.00 74.44 323 SER A CA 1
ATOM 2464 C C . SER A 1 323 ? -36.923 -22.492 -24.599 1.00 74.44 323 SER A C 1
ATOM 2466 O O . SER A 1 323 ? -38.081 -22.840 -24.382 1.00 74.44 323 SER A O 1
ATOM 2468 N N . ASP A 1 324 ? -36.608 -21.633 -25.575 1.00 67.56 324 ASP A N 1
ATOM 2469 C CA . ASP A 1 324 ? -37.569 -21.071 -26.529 1.00 67.56 324 ASP A CA 1
ATOM 2470 C C . ASP A 1 324 ? -36.928 -20.859 -27.919 1.00 67.56 324 ASP A C 1
ATOM 2472 O O . ASP A 1 324 ? -36.410 -19.778 -28.232 1.00 67.56 324 ASP A O 1
ATOM 2476 N N . PRO A 1 325 ? -36.983 -21.874 -28.801 1.00 62.50 325 PRO A N 1
ATOM 2477 C CA . PRO A 1 325 ? -36.353 -21.820 -30.120 1.00 62.50 325 PRO A CA 1
ATOM 2478 C C . PRO A 1 325 ? -36.970 -20.780 -31.075 1.00 62.50 325 PRO A C 1
ATOM 2480 O O . PRO A 1 325 ? -36.432 -20.566 -32.160 1.00 62.50 325 PRO A O 1
ATOM 2483 N N . ASN A 1 326 ? -38.068 -20.108 -30.700 1.00 64.31 326 ASN A N 1
ATOM 2484 C CA . ASN A 1 326 ? -38.720 -19.084 -31.525 1.00 64.31 326 ASN A CA 1
ATOM 2485 C C . ASN A 1 326 ? -38.331 -17.640 -31.159 1.00 64.31 326 ASN A C 1
ATOM 2487 O O . ASN A 1 326 ? -38.717 -16.709 -31.867 1.00 64.31 326 ASN A O 1
ATOM 2491 N N . LYS A 1 327 ? -37.566 -17.424 -30.080 1.00 59.19 327 LYS A N 1
ATOM 2492 C CA . LYS A 1 327 ? -37.217 -16.080 -29.578 1.00 59.19 327 LYS A CA 1
ATOM 2493 C C . LYS A 1 327 ? -36.150 -15.366 -30.426 1.00 59.19 327 LYS A C 1
ATOM 2495 O O . LYS A 1 327 ? -36.109 -14.137 -30.474 1.00 59.19 327 LYS A O 1
ATOM 2500 N N . ALA A 1 328 ? -35.313 -16.108 -31.149 1.00 50.91 328 ALA A N 1
ATOM 2501 C CA . ALA A 1 328 ? -34.212 -15.560 -31.940 1.00 50.91 328 ALA A CA 1
ATOM 2502 C C . ALA A 1 328 ? -34.635 -15.212 -33.380 1.00 50.91 328 ALA A C 1
ATOM 2504 O O . ALA A 1 328 ? -34.303 -15.941 -34.311 1.00 50.91 328 ALA A O 1
ATOM 2505 N N . ARG A 1 329 ? -35.383 -14.113 -33.573 1.00 51.97 329 ARG A N 1
ATOM 2506 C CA . ARG A 1 329 ? -35.446 -13.330 -34.835 1.00 51.97 329 ARG A CA 1
ATOM 2507 C C . ARG A 1 329 ? -36.415 -12.151 -34.715 1.00 51.97 329 ARG A C 1
ATOM 2509 O O . ARG A 1 329 ? -37.533 -12.177 -35.223 1.00 51.97 329 ARG A O 1
ATOM 2516 N N . ARG A 1 330 ? -35.958 -11.070 -34.094 1.00 47.09 330 ARG A N 1
ATOM 2517 C CA . ARG A 1 330 ? -36.422 -9.715 -34.421 1.00 47.09 330 ARG A CA 1
ATOM 2518 C C . ARG A 1 330 ? -35.213 -8.792 -34.408 1.00 47.09 330 ARG A C 1
ATOM 2520 O O . ARG A 1 330 ? -34.980 -8.081 -33.444 1.00 47.09 330 ARG A O 1
ATOM 2527 N N . GLU A 1 331 ? -34.424 -8.861 -35.474 1.00 40.31 331 GLU A N 1
ATOM 2528 C CA . GLU A 1 331 ? -33.606 -7.715 -35.867 1.00 40.31 331 GLU A CA 1
ATOM 2529 C C . GLU A 1 331 ? -34.566 -6.665 -36.440 1.00 40.31 331 GLU A C 1
ATOM 2531 O O . GLU A 1 331 ? -35.319 -6.948 -37.379 1.00 40.31 331 GLU A O 1
ATOM 2536 N N . GLU A 1 332 ? -34.602 -5.491 -35.810 1.00 41.44 332 GLU A N 1
ATOM 2537 C CA . GLU A 1 332 ? -35.261 -4.300 -36.342 1.00 41.44 332 GLU A CA 1
ATOM 2538 C C . GLU A 1 332 ? -34.610 -3.921 -37.680 1.00 41.44 332 GLU A C 1
ATOM 2540 O O . GLU A 1 332 ? -33.386 -3.845 -37.794 1.00 41.44 332 GLU A O 1
ATOM 2545 N N . ARG A 1 333 ? -35.453 -3.734 -38.699 1.00 36.03 333 ARG A N 1
ATOM 2546 C CA . ARG A 1 333 ? -35.097 -3.082 -39.962 1.00 36.03 333 ARG A CA 1
ATOM 2547 C C . ARG A 1 333 ? -35.178 -1.574 -39.814 1.00 36.03 333 ARG A C 1
ATOM 2549 O O . ARG A 1 333 ? -36.140 -1.131 -39.149 1.00 36.03 333 ARG A O 1
#

Solvent-accessible surface area (backbone atoms only — not comparable to full-atom values): 19988 Å² total; per-residue (Å²): 104,57,61,63,39,51,47,67,72,68,51,76,82,80,71,89,77,83,88,88,71,90,72,78,80,86,80,74,56,63,52,64,29,53,54,48,30,42,32,43,75,69,58,51,40,84,47,60,66,48,67,75,68,64,46,98,88,55,94,61,68,77,73,52,73,64,59,46,50,54,43,36,59,75,67,30,54,37,54,62,55,42,50,51,50,37,53,50,54,52,53,52,64,72,72,56,76,100,78,86,84,82,90,78,86,85,77,75,88,76,69,90,67,75,89,78,53,90,74,38,33,27,50,26,38,54,50,19,26,55,45,89,55,82,60,19,59,56,26,42,48,23,30,73,80,44,79,61,74,89,76,58,63,78,48,52,93,79,65,44,66,22,50,73,43,47,43,79,49,42,65,87,46,64,52,61,43,77,49,74,50,74,50,61,49,88,58,97,55,94,52,87,85,69,40,59,67,36,22,34,34,39,39,32,59,41,39,76,57,88,32,93,53,62,42,62,90,50,47,36,42,27,17,60,27,68,38,49,47,76,32,48,62,57,76,78,40,70,32,45,29,35,24,28,72,91,58,99,78,74,78,93,61,98,72,72,78,80,51,22,43,34,31,29,25,43,94,98,44,34,30,34,36,33,39,42,59,62,82,50,76,47,78,48,60,40,92,58,24,54,16,39,44,81,61,72,59,48,88,81,62,70,60,65,69,74,61,64,48,51,85,73,32,70,68,45,51,51,48,46,47,73,74,42,74,80,72,86,76,79,80,85,130

Nearest PDB structures (foldseek):
  7unf-assembly1_U  TM=5.043E-01  e=1.155E-09  Homo sapiens
  7ah9-assembly1_5J  TM=1.418E-01  e=5.971E+00  Salmonella enterica subsp. enterica serovar Typhimurium str. LT2

Radius of gyration: 24.46 Å; Cα contacts (8 Å, |Δi|>4): 461; chains: 1; bounding box: 84×53×70 Å